Protein AF-F8DEM2-F1 (afdb_monomer)

Foldseek 3Di:
DVVVVVVVVVVVVVVVVVVVVCCCVPPVVVVVVVVVVVVVVVVVVVVVVVVVVVVVVVVVCVVVVCDLVNLLDLLVLLVQLLLVQLVVCVVVVNNKGKAFLVRSLVSSVVVPNCVLVPVVVNSVSSVSSLVVNQVDWQKHKDWDFDDDDPRDTDITIMMMGRLVRHDPVSNDPPPPPPPPPPPQDQDQPPVRDTDRDDD

Radius of gyration: 34.46 Å; Cα contacts (8 Å, |Δi|>4): 173; chains: 1; bounding box: 67×32×109 Å

Structure (mmCIF, N/CA/C/O backbone):
data_AF-F8DEM2-F1
#
_entry.id   AF-F8DEM2-F1
#
loop_
_atom_site.group_PDB
_atom_site.id
_atom_site.type_symbol
_atom_site.label_atom_id
_atom_site.label_alt_id
_atom_site.label_comp_id
_atom_site.label_asym_id
_atom_site.label_entity_id
_atom_site.label_seq_id
_atom_site.pdbx_PDB_ins_code
_atom_site.Cartn_x
_atom_site.Cartn_y
_atom_site.Cartn_z
_atom_site.occupancy
_atom_site.B_iso_or_equiv
_atom_site.auth_seq_id
_atom_site.auth_comp_id
_atom_site.auth_asym_id
_atom_site.auth_atom_id
_atom_site.pdbx_PDB_model_num
ATOM 1 N N . MET A 1 1 ? 41.907 -5.514 -78.286 1.00 58.78 1 MET A N 1
ATOM 2 C CA . MET A 1 1 ? 41.206 -6.624 -77.606 1.00 58.78 1 MET A CA 1
ATOM 3 C C . MET A 1 1 ? 41.518 -6.693 -76.111 1.00 58.78 1 MET A C 1
ATOM 5 O O . MET A 1 1 ? 40.625 -7.097 -75.393 1.00 58.78 1 MET A O 1
ATOM 9 N N . SER A 1 2 ? 42.704 -6.284 -75.621 1.00 68.25 2 SER A N 1
ATOM 10 C CA . SER A 1 2 ? 42.982 -6.208 -74.167 1.00 68.25 2 SER A CA 1
ATOM 11 C C . SER A 1 2 ? 42.224 -5.058 -73.483 1.00 68.25 2 SER A C 1
ATOM 13 O O . SER A 1 2 ? 41.525 -5.277 -72.504 1.00 68.25 2 SER A O 1
ATOM 15 N N . ASP A 1 3 ? 42.273 -3.861 -74.070 1.00 73.69 3 ASP A N 1
ATOM 16 C CA . ASP A 1 3 ? 41.744 -2.636 -73.448 1.00 73.69 3 ASP A CA 1
ATOM 17 C C . ASP A 1 3 ? 40.210 -2.612 -73.322 1.00 73.69 3 ASP A C 1
ATOM 19 O O . ASP A 1 3 ? 39.664 -2.017 -72.404 1.00 73.69 3 ASP A O 1
ATOM 23 N N . GLU A 1 4 ? 39.497 -3.274 -74.236 1.00 79.19 4 GLU A N 1
ATOM 24 C CA . GLU A 1 4 ? 38.028 -3.343 -74.226 1.00 79.19 4 GLU A CA 1
ATOM 25 C C . GLU A 1 4 ? 37.522 -4.238 -73.083 1.00 79.19 4 GLU A C 1
ATOM 27 O O . GLU A 1 4 ? 36.584 -3.881 -72.380 1.00 79.19 4 GLU A O 1
ATOM 32 N N . ASN A 1 5 ? 38.235 -5.335 -72.811 1.00 85.38 5 ASN A N 1
ATOM 33 C CA . ASN A 1 5 ? 37.938 -6.232 -71.696 1.00 85.38 5 ASN A CA 1
ATOM 34 C C . ASN A 1 5 ? 38.249 -5.570 -70.336 1.00 85.38 5 ASN A C 1
ATOM 36 O O . ASN A 1 5 ? 37.511 -5.751 -69.373 1.00 85.38 5 ASN A O 1
ATOM 40 N N . GLU A 1 6 ? 39.300 -4.743 -70.265 1.00 88.00 6 GLU A N 1
ATOM 41 C CA . GLU A 1 6 ? 39.616 -3.939 -69.071 1.00 88.00 6 GLU A CA 1
ATOM 42 C C . GLU A 1 6 ? 38.566 -2.845 -68.801 1.00 88.00 6 GLU A C 1
ATOM 44 O O . GLU A 1 6 ? 38.229 -2.574 -67.645 1.00 88.00 6 GLU A O 1
ATOM 49 N N . ILE A 1 7 ? 38.018 -2.220 -69.850 1.00 90.06 7 ILE A N 1
ATOM 50 C CA . ILE A 1 7 ? 36.944 -1.221 -69.729 1.00 90.06 7 ILE A CA 1
ATOM 51 C C . ILE A 1 7 ? 35.646 -1.867 -69.222 1.00 90.06 7 ILE A C 1
ATOM 53 O O . ILE A 1 7 ? 34.976 -1.293 -68.353 1.00 90.06 7 ILE A O 1
ATOM 57 N N . ASP A 1 8 ? 35.309 -3.059 -69.710 1.00 91.50 8 ASP A N 1
ATOM 58 C CA . ASP A 1 8 ? 34.132 -3.807 -69.257 1.00 91.50 8 ASP A CA 1
ATOM 59 C C . ASP A 1 8 ? 34.271 -4.238 -67.788 1.00 91.50 8 ASP A C 1
ATOM 61 O O . ASP A 1 8 ? 33.348 -4.042 -66.988 1.00 91.50 8 ASP A O 1
ATOM 65 N N . GLU A 1 9 ? 35.451 -4.719 -67.384 1.00 91.62 9 GLU A N 1
ATOM 66 C CA . GLU A 1 9 ? 35.747 -5.061 -65.987 1.00 91.62 9 GLU A CA 1
ATOM 67 C C . GLU A 1 9 ? 35.665 -3.843 -65.054 1.00 91.62 9 GLU A C 1
ATOM 69 O O . GLU A 1 9 ? 35.066 -3.923 -63.976 1.00 91.62 9 GLU A O 1
ATOM 74 N N . LEU A 1 10 ? 36.205 -2.691 -65.466 1.00 91.88 10 LEU A N 1
ATOM 75 C CA . LEU A 1 10 ? 36.104 -1.437 -64.709 1.00 91.88 10 LEU A CA 1
ATOM 76 C C . LEU A 1 10 ? 34.658 -0.954 -64.573 1.00 91.88 10 LEU A C 1
ATOM 78 O O . LEU A 1 10 ? 34.282 -0.404 -63.530 1.00 91.88 10 LEU A O 1
ATOM 82 N N . THR A 1 11 ? 33.844 -1.150 -65.608 1.00 92.88 11 THR A N 1
ATOM 83 C CA . THR A 1 11 ? 32.429 -0.767 -65.599 1.00 92.88 11 THR A CA 1
ATOM 84 C C . THR A 1 11 ? 31.631 -1.648 -64.639 1.00 92.88 11 THR A C 1
ATOM 86 O O . THR A 1 11 ? 30.861 -1.125 -63.826 1.00 92.88 11 THR A O 1
ATOM 89 N N . GLU A 1 12 ? 31.870 -2.961 -64.641 1.00 93.25 12 GLU A N 1
ATOM 90 C CA . GLU A 1 12 ? 31.229 -3.879 -63.694 1.00 93.25 12 GLU A CA 1
ATOM 91 C C . GLU A 1 12 ? 31.704 -3.640 -62.252 1.00 93.25 12 GLU A C 1
ATOM 93 O O . GLU A 1 12 ? 30.889 -3.638 -61.322 1.00 93.25 12 GLU A O 1
ATOM 98 N N . LEU A 1 13 ? 32.993 -3.340 -62.037 1.00 93.62 13 LEU A N 1
ATOM 99 C CA . LEU A 1 13 ? 33.490 -2.954 -60.712 1.00 93.62 13 LEU A CA 1
ATOM 100 C C . LEU A 1 13 ? 32.787 -1.698 -60.194 1.00 93.62 13 LEU A C 1
ATOM 102 O O . LEU A 1 13 ? 32.348 -1.678 -59.044 1.00 93.62 13 LEU A O 1
ATOM 106 N N . ARG A 1 14 ? 32.634 -0.667 -61.034 1.00 93.94 14 ARG A N 1
ATOM 107 C CA . ARG A 1 14 ? 31.901 0.557 -60.668 1.00 93.94 14 ARG A CA 1
ATOM 108 C C . ARG A 1 14 ? 30.453 0.259 -60.306 1.00 93.94 14 ARG A C 1
ATOM 110 O O . ARG A 1 14 ? 29.957 0.793 -59.317 1.00 93.94 14 ARG A O 1
ATOM 117 N N . ARG A 1 15 ? 29.786 -0.621 -61.058 1.00 93.56 15 ARG A N 1
ATOM 118 C CA . ARG A 1 15 ? 28.403 -1.027 -60.775 1.00 93.56 15 ARG A CA 1
ATOM 119 C C . ARG A 1 15 ? 28.283 -1.710 -59.412 1.00 93.56 15 ARG A C 1
ATOM 121 O O . ARG A 1 15 ? 27.382 -1.388 -58.640 1.00 93.56 15 ARG A O 1
ATOM 128 N N . ARG A 1 16 ? 29.213 -2.614 -59.096 1.00 93.94 16 ARG A N 1
ATOM 129 C CA . ARG A 1 16 ? 29.259 -3.313 -57.803 1.00 93.94 16 ARG A CA 1
ATOM 130 C C . ARG A 1 16 ? 29.580 -2.370 -56.649 1.00 93.94 16 ARG A C 1
ATOM 132 O O . ARG A 1 16 ? 28.929 -2.462 -55.615 1.00 93.94 16 ARG A O 1
ATOM 139 N N . VAL A 1 17 ? 30.537 -1.459 -56.828 1.00 94.19 17 VAL A N 1
ATOM 140 C CA . VAL A 1 17 ? 30.883 -0.448 -55.818 1.00 94.19 17 VAL A CA 1
ATOM 141 C C . VAL A 1 17 ? 29.685 0.450 -55.527 1.00 94.19 17 VAL A C 1
ATOM 143 O O . VAL A 1 17 ? 29.339 0.606 -54.363 1.00 94.19 17 VAL A O 1
ATOM 146 N N . ASN A 1 18 ? 28.998 0.952 -56.556 1.00 92.81 18 ASN A N 1
ATOM 147 C CA . ASN A 1 18 ? 27.801 1.772 -56.365 1.00 92.81 18 ASN A CA 1
ATOM 148 C C . ASN A 1 18 ? 26.685 0.991 -55.659 1.00 92.81 18 ASN A C 1
ATOM 150 O O . ASN A 1 18 ? 26.088 1.499 -54.723 1.00 92.81 18 ASN A O 1
ATOM 154 N N . SER A 1 19 ? 26.456 -0.273 -56.029 1.00 92.12 19 SER A N 1
ATOM 155 C CA . SER A 1 19 ? 25.454 -1.111 -55.356 1.00 92.12 19 SER A CA 1
ATOM 156 C C . SER A 1 19 ? 25.775 -1.365 -53.879 1.00 92.12 19 SER A C 1
ATOM 158 O O . SER A 1 19 ? 24.855 -1.475 -53.070 1.00 92.12 19 SER A O 1
ATOM 160 N N . ILE A 1 20 ? 27.055 -1.501 -53.526 1.00 93.12 20 ILE A N 1
ATOM 161 C CA . ILE A 1 20 ? 27.491 -1.665 -52.133 1.00 93.12 20 ILE A CA 1
ATOM 162 C C . ILE A 1 20 ? 27.335 -0.347 -51.375 1.00 93.12 20 ILE A C 1
ATOM 164 O O . ILE A 1 20 ? 26.860 -0.363 -50.243 1.00 93.12 20 ILE A O 1
ATOM 168 N N . ASP A 1 21 ? 27.709 0.773 -51.993 1.00 92.75 21 ASP A N 1
ATOM 169 C CA . ASP A 1 21 ? 27.586 2.107 -51.401 1.00 92.75 21 ASP A CA 1
ATOM 170 C C . ASP A 1 21 ? 26.113 2.464 -51.150 1.00 92.75 21 ASP A C 1
ATOM 172 O O . ASP A 1 21 ? 25.767 2.912 -50.059 1.00 92.75 21 ASP A O 1
ATOM 176 N N . ASP A 1 22 ? 25.223 2.147 -52.093 1.00 91.62 22 ASP A N 1
ATOM 177 C CA . ASP A 1 22 ? 23.779 2.336 -51.945 1.00 91.62 22 ASP A CA 1
ATOM 178 C C . ASP A 1 22 ? 23.190 1.451 -50.839 1.00 91.62 22 ASP A C 1
ATOM 180 O O . ASP A 1 22 ? 22.357 1.915 -50.060 1.00 91.62 22 ASP A O 1
ATOM 184 N N . TYR A 1 23 ? 23.620 0.189 -50.729 1.00 90.75 23 TYR A N 1
ATOM 185 C CA . TYR A 1 23 ? 23.185 -0.689 -49.639 1.00 90.75 23 TYR A CA 1
ATOM 186 C C . TYR A 1 23 ? 23.698 -0.191 -48.282 1.00 90.75 23 TYR A C 1
ATOM 188 O O . TYR A 1 23 ? 22.939 -0.117 -47.315 1.00 90.75 23 TYR A O 1
ATOM 196 N N . ALA A 1 24 ? 24.971 0.195 -48.196 1.00 90.69 24 ALA A N 1
ATOM 197 C CA . ALA A 1 24 ? 25.554 0.697 -46.961 1.00 90.69 24 ALA A CA 1
ATOM 198 C C . ALA A 1 24 ? 24.872 1.996 -46.507 1.00 90.69 24 ALA A C 1
ATOM 200 O O . ALA A 1 24 ? 24.456 2.094 -45.354 1.00 90.69 24 ALA A O 1
ATOM 201 N N . LYS A 1 25 ? 24.693 2.959 -47.416 1.00 88.44 25 LYS A N 1
ATOM 202 C CA . LYS A 1 25 ? 24.091 4.259 -47.102 1.00 88.44 25 LYS A CA 1
ATOM 203 C C . LYS A 1 25 ? 22.603 4.176 -46.820 1.00 88.44 25 LYS A C 1
ATOM 205 O O . LYS A 1 25 ? 22.148 4.809 -45.886 1.00 88.44 25 LYS A O 1
ATOM 210 N N . ASN A 1 26 ? 21.837 3.416 -47.596 1.00 87.94 26 ASN A N 1
ATOM 211 C CA . ASN A 1 26 ? 20.381 3.449 -47.445 1.00 87.94 26 ASN A CA 1
ATOM 212 C C . ASN A 1 26 ? 19.860 2.400 -46.469 1.00 87.94 26 ASN A C 1
ATOM 214 O O . ASN A 1 26 ? 18.818 2.601 -45.859 1.00 87.94 26 ASN A O 1
ATOM 218 N N . TYR A 1 27 ? 20.530 1.259 -46.324 1.00 91.12 27 TYR A N 1
ATOM 219 C CA . TYR A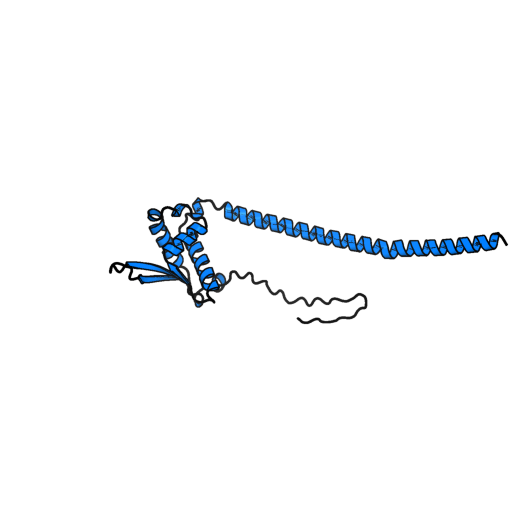 1 27 ? 20.023 0.202 -45.455 1.00 91.12 27 TYR A CA 1
ATOM 220 C C . TYR A 1 27 ? 20.712 0.206 -44.095 1.00 91.12 27 TYR A C 1
ATOM 222 O O . TYR A 1 27 ? 20.036 0.197 -43.070 1.00 91.12 27 TYR A O 1
ATOM 230 N N . LEU A 1 28 ? 22.048 0.246 -44.063 1.00 91.25 28 LEU A N 1
ATOM 231 C CA . LEU A 1 28 ? 22.770 0.159 -42.792 1.00 91.25 28 LEU A CA 1
ATOM 232 C C . LEU A 1 28 ? 22.677 1.455 -41.986 1.00 91.25 28 LEU A C 1
ATOM 234 O O . LEU A 1 28 ? 22.450 1.366 -40.785 1.00 91.25 28 LEU A O 1
ATOM 238 N N . VAL A 1 29 ? 22.791 2.631 -42.617 1.00 92.94 29 VAL A N 1
ATOM 239 C CA . VAL A 1 29 ? 22.650 3.916 -41.898 1.00 92.94 29 VAL A CA 1
ATOM 240 C C . VAL A 1 29 ? 21.251 4.048 -41.306 1.00 92.94 29 VAL A C 1
ATOM 242 O O . VAL A 1 29 ? 21.139 4.234 -40.103 1.00 92.94 29 VAL A O 1
ATOM 245 N N . ASN A 1 30 ? 20.197 3.812 -42.092 1.00 90.12 30 ASN A N 1
ATOM 246 C CA . ASN A 1 30 ? 18.820 3.865 -41.589 1.00 90.12 30 ASN A CA 1
ATOM 247 C C . ASN A 1 30 ? 18.574 2.872 -40.437 1.00 90.12 30 ASN A C 1
ATOM 249 O O . ASN A 1 30 ? 17.819 3.163 -39.514 1.00 90.12 30 ASN A O 1
ATOM 253 N N . GLN A 1 31 ? 19.206 1.691 -40.459 1.00 92.38 31 GLN A N 1
ATOM 254 C CA . GLN A 1 31 ? 19.117 0.754 -39.334 1.00 92.38 31 GLN A CA 1
ATOM 255 C C . GLN A 1 31 ? 19.891 1.199 -38.098 1.00 92.38 31 GLN A C 1
ATOM 257 O O . GLN A 1 31 ? 19.485 0.847 -36.992 1.00 92.38 31 GLN A O 1
ATOM 262 N N . ILE A 1 32 ? 21.013 1.893 -38.275 1.00 93.44 32 ILE A N 1
ATOM 263 C CA . ILE A 1 32 ? 21.781 2.458 -37.166 1.00 93.44 32 ILE A CA 1
ATOM 264 C C . ILE A 1 32 ? 20.973 3.592 -36.540 1.00 93.44 32 ILE A C 1
ATOM 266 O O . ILE A 1 32 ? 20.703 3.519 -35.351 1.00 93.44 32 ILE A O 1
ATOM 270 N N . GLU A 1 33 ? 20.468 4.528 -37.343 1.00 93.44 33 GLU A N 1
ATOM 271 C CA . GLU A 1 33 ? 19.630 5.638 -36.871 1.00 93.44 33 GLU A CA 1
ATOM 272 C C . GLU A 1 33 ? 18.390 5.129 -36.121 1.00 93.44 33 GLU A C 1
ATOM 274 O O . GLU A 1 33 ? 18.145 5.523 -34.987 1.00 93.44 33 GLU A O 1
ATOM 279 N N . ALA A 1 34 ? 17.670 4.145 -36.673 1.00 91.94 34 ALA A N 1
ATOM 280 C CA . ALA A 1 34 ? 16.510 3.562 -35.996 1.00 91.94 34 ALA A CA 1
ATOM 281 C C . ALA A 1 34 ? 16.862 2.828 -34.685 1.00 91.94 34 ALA A C 1
ATOM 283 O O . ALA A 1 34 ? 16.014 2.682 -33.800 1.00 91.94 34 ALA A O 1
ATOM 284 N N . ARG A 1 35 ? 18.088 2.302 -34.563 1.00 93.25 35 ARG A N 1
ATOM 285 C CA . ARG A 1 35 ? 18.570 1.682 -33.321 1.00 93.25 35 ARG A CA 1
ATOM 286 C C . ARG A 1 35 ? 19.013 2.727 -32.308 1.00 93.25 35 ARG A C 1
ATOM 288 O O . ARG A 1 35 ? 18.732 2.517 -31.133 1.00 93.25 35 ARG A O 1
ATOM 295 N N . ASP A 1 36 ? 19.639 3.808 -32.749 1.00 95.25 36 ASP A N 1
ATOM 296 C CA . ASP A 1 36 ? 20.038 4.929 -31.898 1.00 95.25 36 ASP A CA 1
ATOM 297 C C . ASP A 1 36 ? 18.792 5.601 -31.302 1.00 95.25 36 ASP A C 1
ATOM 299 O O . ASP A 1 36 ? 18.671 5.674 -30.082 1.00 95.25 36 ASP A O 1
ATOM 303 N N . ASP A 1 37 ? 17.773 5.887 -32.122 1.00 93.62 37 ASP A N 1
ATOM 304 C CA . ASP A 1 37 ? 16.468 6.381 -31.648 1.00 93.62 37 ASP A CA 1
ATOM 305 C C . ASP A 1 37 ? 15.834 5.437 -30.609 1.00 93.62 37 ASP A C 1
ATOM 307 O O . ASP A 1 37 ? 15.173 5.853 -29.650 1.00 93.62 37 ASP A O 1
ATOM 311 N N . ARG A 1 38 ? 16.015 4.122 -30.793 1.00 93.38 38 ARG A N 1
ATOM 312 C CA . ARG A 1 38 ? 15.487 3.120 -29.866 1.00 93.38 38 ARG A CA 1
ATOM 313 C C . ARG A 1 38 ? 16.262 3.075 -28.553 1.00 93.38 38 ARG A C 1
ATOM 315 O O . ARG A 1 38 ? 15.646 2.798 -27.521 1.00 93.38 38 ARG A O 1
ATOM 322 N N . ILE A 1 39 ? 17.575 3.284 -28.593 1.00 94.81 39 ILE A N 1
ATOM 323 C CA . ILE A 1 39 ? 18.420 3.388 -27.401 1.00 94.81 39 ILE A CA 1
ATOM 324 C C . ILE A 1 39 ? 17.997 4.622 -26.607 1.00 94.81 39 ILE A C 1
ATOM 326 O O . ILE A 1 39 ? 17.671 4.471 -25.431 1.00 94.81 39 ILE A O 1
ATOM 330 N N . ASP A 1 40 ? 17.847 5.771 -27.264 1.00 94.25 40 ASP A N 1
ATOM 331 C CA . ASP A 1 40 ? 17.415 7.015 -26.623 1.00 94.25 40 ASP A CA 1
ATOM 332 C C . ASP A 1 40 ? 16.038 6.867 -25.940 1.00 94.25 40 ASP A C 1
ATOM 334 O O . ASP A 1 40 ? 15.845 7.297 -24.800 1.00 94.25 40 ASP A O 1
ATOM 338 N N . ASP A 1 41 ? 15.056 6.214 -26.580 1.00 93.75 41 ASP A N 1
ATOM 339 C CA . ASP A 1 41 ? 13.750 5.932 -25.949 1.00 93.75 41 ASP A CA 1
ATOM 340 C C . ASP A 1 41 ? 13.882 5.035 -24.705 1.00 93.75 41 ASP A C 1
ATOM 342 O O . ASP A 1 41 ? 13.206 5.251 -23.691 1.00 93.75 41 ASP A O 1
ATOM 346 N N . LEU A 1 42 ? 14.749 4.020 -24.770 1.00 92.81 42 LEU A N 1
ATOM 347 C CA . LEU A 1 42 ? 14.982 3.104 -23.655 1.00 92.81 42 LEU A CA 1
ATOM 348 C C . LEU A 1 42 ? 15.697 3.794 -22.493 1.00 92.81 42 LEU A C 1
ATOM 350 O O . LEU A 1 42 ? 15.264 3.603 -21.358 1.00 92.81 42 LEU A O 1
ATOM 354 N N . GLU A 1 43 ? 16.713 4.613 -22.755 1.00 94.88 43 GLU A N 1
ATOM 355 C CA . GLU A 1 43 ? 17.418 5.402 -21.737 1.00 94.88 43 GLU A CA 1
ATOM 356 C C . GLU A 1 43 ? 16.451 6.352 -21.024 1.00 94.88 43 GLU A C 1
ATOM 358 O O . GLU A 1 43 ? 16.287 6.273 -19.807 1.00 94.88 43 GLU A O 1
ATOM 363 N N . ASN A 1 44 ? 15.650 7.111 -21.779 1.00 92.19 44 ASN A N 1
ATOM 364 C CA . ASN A 1 44 ? 14.610 7.977 -21.211 1.00 92.19 44 ASN A CA 1
ATOM 365 C C . ASN A 1 44 ? 13.572 7.213 -20.371 1.00 92.19 44 ASN A C 1
ATOM 367 O O . ASN A 1 44 ? 12.911 7.767 -19.484 1.00 92.19 44 ASN A O 1
ATOM 371 N N . ARG A 1 45 ? 13.316 5.944 -20.693 1.00 91.81 45 ARG A N 1
ATOM 372 C CA . ARG A 1 45 ? 12.394 5.098 -19.930 1.00 91.81 45 ARG A CA 1
ATOM 373 C C . ARG A 1 45 ? 13.053 4.536 -18.671 1.00 91.81 45 ARG A C 1
ATOM 375 O O . ARG A 1 45 ? 12.360 4.436 -17.659 1.00 91.81 45 ARG A O 1
ATOM 382 N N . VAL A 1 46 ? 14.341 4.205 -18.719 1.00 94.00 46 VAL A N 1
ATOM 383 C CA . VAL A 1 46 ? 15.132 3.818 -17.544 1.00 94.00 46 VAL A CA 1
ATOM 384 C C . VAL A 1 46 ? 15.205 4.985 -16.566 1.00 94.00 46 VAL A C 1
ATOM 386 O O . VAL A 1 46 ? 14.779 4.807 -15.430 1.00 94.00 46 VAL A O 1
ATOM 389 N N . ASP A 1 47 ? 15.561 6.188 -17.017 1.00 92.19 47 ASP A N 1
ATOM 390 C CA . ASP A 1 47 ? 15.634 7.382 -16.162 1.00 92.19 47 ASP A CA 1
ATOM 391 C C . ASP A 1 47 ? 14.300 7.676 -15.460 1.00 92.19 47 ASP A C 1
ATOM 393 O O . ASP A 1 47 ? 14.240 7.996 -14.271 1.00 92.19 47 ASP A O 1
ATOM 397 N N . ARG A 1 48 ? 13.180 7.536 -16.179 1.00 88.94 48 ARG A N 1
ATOM 398 C CA . ARG A 1 48 ? 11.840 7.686 -15.586 1.00 88.94 48 ARG A CA 1
ATOM 399 C C . ARG A 1 48 ? 11.556 6.630 -14.521 1.00 88.94 48 ARG A C 1
ATOM 401 O O . ARG A 1 48 ? 10.956 6.954 -13.498 1.00 88.94 48 ARG A O 1
ATOM 408 N N . LEU A 1 49 ? 11.960 5.383 -14.756 1.00 88.81 49 LEU A N 1
ATOM 409 C CA . LEU A 1 49 ? 11.780 4.302 -13.789 1.00 88.81 49 LEU A CA 1
ATOM 410 C C . LEU A 1 49 ? 12.686 4.475 -12.571 1.00 88.81 49 LEU A C 1
ATOM 412 O O . LEU A 1 49 ? 12.222 4.247 -11.461 1.00 88.81 49 LEU A O 1
ATOM 416 N N . GLU A 1 50 ? 13.931 4.907 -12.751 1.00 91.62 50 GLU A N 1
ATOM 417 C CA . GLU A 1 50 ? 14.850 5.190 -11.646 1.00 91.62 50 GLU A CA 1
ATOM 418 C C . GLU A 1 50 ? 14.307 6.299 -10.746 1.00 91.62 50 GLU A C 1
ATOM 420 O O . GLU A 1 50 ? 14.257 6.127 -9.529 1.00 91.62 50 GLU A O 1
ATOM 425 N N . ASN A 1 51 ? 13.799 7.385 -11.334 1.00 86.19 51 ASN A N 1
ATOM 426 C CA . ASN A 1 51 ? 13.148 8.453 -10.574 1.00 86.19 51 ASN A CA 1
ATOM 427 C C . ASN A 1 51 ? 11.915 7.952 -9.809 1.00 86.19 51 ASN A C 1
ATOM 429 O O . ASN A 1 51 ? 11.746 8.280 -8.637 1.00 86.19 51 ASN A O 1
ATOM 433 N N . LEU A 1 52 ? 11.082 7.113 -10.433 1.00 87.06 52 LEU A N 1
ATOM 434 C CA . LEU A 1 52 ? 9.914 6.532 -9.769 1.00 87.06 52 LEU A CA 1
ATOM 435 C C . LEU A 1 52 ? 10.314 5.571 -8.641 1.00 87.06 52 LEU A C 1
ATOM 437 O O . LEU A 1 52 ? 9.669 5.545 -7.597 1.00 87.06 52 LEU A O 1
ATOM 441 N N . VAL A 1 53 ? 11.384 4.794 -8.820 1.00 89.62 53 VAL A N 1
ATOM 442 C CA . VAL A 1 53 ? 11.929 3.928 -7.767 1.00 89.62 53 VAL A CA 1
ATOM 443 C C . VAL A 1 53 ? 12.455 4.762 -6.604 1.00 89.62 53 VAL A C 1
ATOM 445 O O . VAL A 1 53 ? 12.178 4.410 -5.462 1.00 89.62 53 VAL A O 1
ATOM 448 N N . LEU A 1 54 ? 13.157 5.867 -6.867 1.00 85.19 54 LEU A N 1
ATOM 449 C CA . LEU A 1 54 ? 13.623 6.781 -5.822 1.00 85.19 54 LEU A CA 1
ATOM 450 C C . LEU A 1 54 ? 12.456 7.421 -5.065 1.00 85.19 54 LEU A C 1
ATOM 452 O O . LEU A 1 54 ? 12.479 7.436 -3.841 1.00 85.19 54 LEU A O 1
ATOM 456 N N . GLU A 1 55 ? 11.416 7.870 -5.765 1.00 82.06 55 GLU A N 1
ATOM 457 C CA . GLU A 1 55 ? 10.210 8.430 -5.144 1.00 82.06 55 GLU A CA 1
ATOM 458 C C . GLU A 1 55 ? 9.470 7.382 -4.297 1.00 82.06 55 GLU A C 1
ATOM 460 O O . GLU A 1 55 ? 9.054 7.650 -3.171 1.00 82.06 55 GLU A O 1
ATOM 465 N N . VAL A 1 56 ? 9.319 6.155 -4.801 1.00 81.69 56 VAL A N 1
ATOM 466 C CA . VAL A 1 56 ? 8.717 5.053 -4.037 1.00 81.69 56 VAL A CA 1
ATOM 467 C C . VAL A 1 56 ? 9.581 4.694 -2.833 1.00 81.69 56 VAL A C 1
ATOM 469 O O . VAL A 1 56 ? 9.034 4.450 -1.762 1.00 81.69 56 VAL A O 1
ATOM 472 N N . GLN A 1 57 ? 10.904 4.686 -2.979 1.00 74.62 57 GLN A N 1
ATOM 473 C CA . GLN A 1 57 ? 11.826 4.415 -1.883 1.00 74.62 57 GLN A CA 1
ATOM 474 C C . GLN A 1 57 ? 11.762 5.519 -0.825 1.00 74.62 57 GLN A C 1
ATOM 476 O O . GLN A 1 57 ? 11.666 5.198 0.350 1.00 74.62 57 GLN A O 1
ATOM 481 N N . GLU A 1 58 ? 11.715 6.793 -1.216 1.00 70.81 58 GLU A N 1
ATOM 482 C CA . GLU A 1 58 ? 11.526 7.923 -0.300 1.00 70.81 58 GLU A CA 1
ATOM 483 C C . GLU A 1 58 ? 10.166 7.853 0.404 1.00 70.81 58 GLU A C 1
ATOM 485 O O . GLU A 1 58 ? 10.083 8.063 1.610 1.00 70.81 58 GLU A O 1
ATOM 490 N N . ASN A 1 59 ? 9.103 7.475 -0.307 1.00 72.56 59 ASN A N 1
ATOM 491 C CA . ASN A 1 59 ? 7.789 7.255 0.294 1.00 72.56 59 ASN A CA 1
ATOM 492 C C . ASN A 1 59 ? 7.796 6.074 1.273 1.00 72.56 59 ASN A C 1
ATOM 494 O O . ASN A 1 59 ? 7.198 6.159 2.345 1.00 72.56 59 ASN A O 1
ATOM 498 N N . ILE A 1 60 ? 8.475 4.975 0.935 1.00 71.81 60 ILE A N 1
ATOM 499 C CA . ILE A 1 60 ? 8.632 3.817 1.820 1.00 71.81 60 ILE A CA 1
ATOM 500 C C . ILE A 1 60 ? 9.477 4.188 3.032 1.00 71.81 60 ILE A C 1
ATOM 502 O O . ILE A 1 60 ? 9.084 3.843 4.137 1.00 71.81 60 ILE A O 1
ATOM 506 N N . ASP A 1 61 ? 10.586 4.899 2.859 1.00 61.56 61 ASP A N 1
ATOM 507 C CA . ASP A 1 61 ? 11.453 5.348 3.948 1.00 61.56 61 ASP A CA 1
ATOM 508 C C . ASP A 1 61 ? 10.759 6.414 4.801 1.00 61.56 61 ASP A C 1
ATOM 510 O O . ASP A 1 61 ? 10.943 6.444 6.013 1.00 61.56 61 ASP A O 1
ATOM 514 N N . GLY A 1 62 ? 9.878 7.223 4.214 1.00 57.91 62 GLY A N 1
ATOM 515 C CA . GLY A 1 62 ? 8.944 8.083 4.932 1.00 57.91 62 GLY A CA 1
ATOM 516 C C . GLY A 1 62 ? 7.962 7.264 5.768 1.00 57.91 62 GLY A C 1
ATOM 517 O O . GLY A 1 62 ? 7.794 7.535 6.950 1.00 57.91 62 GLY 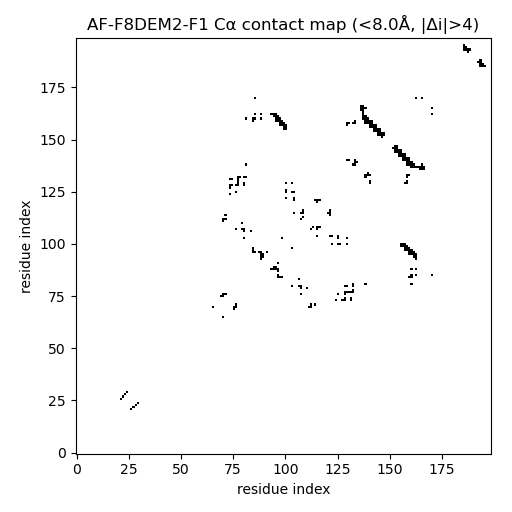A O 1
ATOM 518 N N . ILE A 1 63 ? 7.369 6.206 5.209 1.00 60.53 63 ILE A N 1
ATOM 519 C CA . ILE A 1 63 ? 6.443 5.310 5.923 1.00 60.53 63 ILE A CA 1
ATOM 520 C C . ILE A 1 63 ? 7.158 4.468 6.995 1.00 60.53 63 ILE A C 1
ATOM 522 O O . ILE A 1 63 ? 6.605 4.241 8.069 1.00 60.53 63 ILE A O 1
ATOM 526 N N . ALA A 1 64 ? 8.378 4.008 6.729 1.00 52.38 64 ALA A N 1
ATOM 527 C CA . ALA A 1 64 ? 9.194 3.193 7.626 1.00 52.38 64 ALA A CA 1
ATOM 528 C C . ALA A 1 64 ? 9.921 4.043 8.683 1.00 52.38 64 ALA A C 1
ATOM 530 O O . ALA A 1 64 ? 10.216 3.557 9.776 1.00 52.38 64 ALA A O 1
ATOM 531 N N . GLY A 1 65 ? 10.184 5.313 8.368 1.00 45.53 65 GLY A N 1
ATOM 532 C CA . GLY A 1 65 ? 10.725 6.344 9.250 1.00 45.53 65 GLY A CA 1
ATOM 533 C C . GLY A 1 65 ? 9.679 6.994 10.160 1.00 45.53 65 GLY A C 1
ATOM 534 O O . GLY A 1 65 ? 10.065 7.626 11.146 1.00 45.53 65 GLY A O 1
ATOM 535 N N . LEU A 1 66 ? 8.376 6.789 9.906 1.00 48.62 66 LEU A N 1
ATOM 536 C CA . LEU A 1 66 ? 7.309 7.017 10.888 1.00 48.62 66 LEU A CA 1
ATOM 537 C C . LEU A 1 66 ? 7.471 5.970 11.998 1.00 48.62 66 LEU A C 1
ATOM 539 O O . LEU A 1 66 ? 7.021 4.827 11.930 1.00 48.62 66 LEU A O 1
ATOM 543 N N . ALA A 1 67 ? 8.262 6.389 12.979 1.00 48.00 67 ALA A N 1
ATOM 544 C CA . ALA A 1 67 ? 8.875 5.622 14.040 1.00 48.00 67 ALA A CA 1
ATOM 545 C C . ALA A 1 67 ? 7.919 4.664 14.766 1.00 48.00 67 ALA A C 1
ATOM 547 O O . ALA A 1 67 ? 6.720 4.904 14.888 1.00 48.00 67 ALA A O 1
ATOM 548 N N . LYS A 1 68 ? 8.502 3.625 15.380 1.00 50.41 68 LYS A N 1
ATOM 549 C CA . LYS A 1 68 ? 7.872 2.724 16.368 1.00 50.41 68 LYS A CA 1
ATOM 550 C C . LYS A 1 68 ? 6.905 3.410 17.356 1.00 50.41 68 LYS A C 1
ATOM 552 O O . LYS A 1 68 ? 5.996 2.748 17.849 1.00 50.41 68 LYS A O 1
ATOM 557 N N . ASP A 1 69 ? 7.077 4.703 17.622 1.00 53.31 69 ASP A N 1
ATOM 558 C CA . ASP A 1 69 ? 6.238 5.502 18.516 1.00 53.31 69 ASP A CA 1
ATOM 559 C C . ASP A 1 69 ? 4.901 5.962 17.892 1.00 53.31 69 ASP A C 1
ATOM 561 O O . ASP A 1 69 ? 3.910 6.085 18.614 1.00 53.31 69 ASP A O 1
ATOM 565 N N . GLU A 1 70 ? 4.807 6.150 16.569 1.00 52.03 70 GLU A N 1
ATOM 566 C CA . GLU A 1 70 ? 3.551 6.537 15.900 1.00 52.03 70 GLU A CA 1
ATOM 567 C C . GLU A 1 70 ? 2.616 5.353 15.638 1.00 52.03 70 GLU A C 1
ATOM 569 O O . GLU A 1 70 ? 1.393 5.500 15.746 1.00 52.03 70 GLU A O 1
ATOM 574 N N . ASN A 1 71 ? 3.168 4.156 15.404 1.00 55.75 71 ASN A N 1
ATOM 575 C CA . ASN A 1 71 ? 2.381 2.917 15.381 1.00 55.75 71 ASN A CA 1
ATOM 576 C C . ASN A 1 71 ? 1.675 2.691 16.730 1.00 55.75 71 ASN A C 1
ATOM 578 O O . ASN A 1 71 ? 0.557 2.190 16.779 1.00 55.75 71 ASN A O 1
ATOM 582 N N . ALA A 1 72 ? 2.242 3.188 17.833 1.00 63.97 72 ALA A N 1
ATOM 583 C CA . ALA A 1 72 ? 1.612 3.114 19.145 1.00 63.97 72 ALA A CA 1
ATOM 584 C C . ALA A 1 72 ? 0.490 4.157 19.383 1.00 63.97 72 ALA A C 1
ATOM 586 O O . ALA A 1 72 ? -0.122 4.161 20.465 1.00 63.97 72 ALA A O 1
ATOM 587 N N . THR A 1 73 ? 0.173 5.031 18.418 1.00 79.12 73 THR A N 1
ATOM 588 C CA . THR A 1 73 ? -0.910 6.016 18.579 1.00 79.12 73 THR A CA 1
ATOM 589 C C . THR A 1 73 ? -2.292 5.361 18.430 1.00 79.12 73 THR A C 1
ATOM 591 O O . THR A 1 73 ? -2.505 4.504 17.565 1.00 79.12 73 THR A O 1
ATOM 594 N N . PRO A 1 74 ? -3.279 5.721 19.272 1.00 80.38 74 PRO A N 1
ATOM 595 C CA . PRO A 1 74 ? -4.653 5.239 19.119 1.00 80.38 74 PRO A CA 1
ATOM 596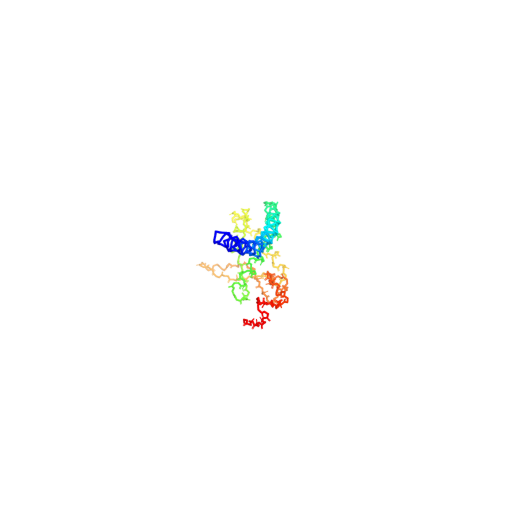 C C . PRO A 1 74 ? -5.264 5.541 17.739 1.00 80.38 74 PRO A C 1
ATOM 598 O O . PRO A 1 74 ? -6.052 4.746 17.231 1.00 80.38 74 PRO A O 1
ATOM 601 N N . GLU A 1 75 ? -4.891 6.666 17.129 1.00 83.19 75 GLU A N 1
ATOM 602 C CA . GLU A 1 75 ? -5.347 7.133 15.818 1.00 83.19 75 GLU A CA 1
ATOM 603 C C . GLU A 1 75 ? -4.863 6.216 14.693 1.00 83.19 75 GLU A C 1
ATOM 605 O O . GLU A 1 75 ? -5.665 5.792 13.854 1.00 83.19 75 GLU A O 1
ATOM 610 N N . LYS A 1 76 ? -3.571 5.862 14.700 1.00 84.94 76 LYS A N 1
ATOM 611 C CA . LYS A 1 76 ? -2.986 4.949 13.716 1.00 84.94 76 LYS A CA 1
ATOM 612 C C . LYS A 1 76 ? -3.616 3.564 13.815 1.00 84.94 76 LYS A C 1
ATOM 614 O O . LYS A 1 76 ? -4.111 3.053 12.812 1.00 84.94 76 LYS A O 1
ATOM 619 N N . ARG A 1 77 ? -3.732 3.020 15.033 1.00 87.88 77 ARG A N 1
ATOM 620 C CA . ARG A 1 77 ? -4.427 1.742 15.280 1.00 87.88 77 ARG A CA 1
ATOM 621 C C . ARG A 1 77 ? -5.872 1.758 14.775 1.00 87.88 77 ARG A C 1
ATOM 623 O O . ARG A 1 77 ? -6.321 0.791 14.167 1.00 87.88 77 ARG A O 1
ATOM 630 N N . ALA A 1 78 ? -6.605 2.848 15.003 1.00 88.44 78 ALA A N 1
ATOM 631 C CA . ALA A 1 78 ? -7.975 2.991 14.513 1.00 88.44 78 ALA A CA 1
ATOM 632 C C . ALA A 1 78 ? -8.040 3.019 12.976 1.00 88.44 78 ALA A C 1
ATOM 634 O O . ALA A 1 78 ? -8.891 2.357 12.380 1.00 88.44 78 ALA A O 1
ATOM 635 N N . SER A 1 79 ? -7.127 3.749 12.330 1.00 86.88 79 SER A N 1
ATOM 636 C CA . SER A 1 79 ? -7.025 3.812 10.867 1.00 86.88 79 SER A CA 1
ATOM 637 C C . SER A 1 79 ? -6.698 2.453 10.243 1.00 86.88 79 SER A C 1
ATOM 639 O O . SER A 1 79 ? -7.327 2.035 9.265 1.00 86.88 79 SER A O 1
ATOM 641 N N . ASP A 1 80 ? -5.769 1.722 10.854 1.00 88.19 80 ASP A N 1
ATOM 642 C CA . ASP A 1 80 ? -5.358 0.392 10.412 1.00 88.19 80 ASP A CA 1
ATOM 643 C C . ASP A 1 80 ? -6.505 -0.628 10.563 1.00 88.19 80 ASP A C 1
ATOM 645 O O . ASP A 1 80 ? -6.777 -1.392 9.632 1.00 88.19 80 ASP A O 1
ATOM 649 N N . ILE A 1 81 ? -7.265 -0.578 11.671 1.00 88.94 81 ILE A N 1
ATOM 650 C CA . ILE A 1 81 ? -8.487 -1.386 11.855 1.00 88.94 81 ILE A CA 1
ATOM 651 C C . ILE A 1 81 ? -9.526 -1.077 10.767 1.00 88.94 81 ILE A C 1
ATOM 653 O O . ILE A 1 81 ? -10.092 -2.010 10.187 1.00 88.94 81 ILE A O 1
ATOM 657 N N . ARG A 1 82 ? -9.785 0.205 10.465 1.00 87.44 82 ARG A N 1
ATOM 658 C CA . ARG A 1 82 ? -10.736 0.603 9.408 1.00 87.44 82 ARG A CA 1
ATOM 659 C C . ARG A 1 82 ? -10.314 0.067 8.044 1.00 87.44 82 ARG A C 1
ATOM 661 O O . ARG A 1 82 ? -11.116 -0.562 7.355 1.00 87.44 82 ARG A O 1
ATOM 668 N N . THR A 1 83 ? -9.045 0.249 7.690 1.00 86.81 83 THR A N 1
ATOM 669 C CA . THR A 1 83 ? -8.480 -0.224 6.419 1.00 86.81 83 THR A CA 1
ATOM 670 C C . THR A 1 83 ? -8.602 -1.742 6.291 1.00 86.81 83 THR A C 1
ATOM 672 O O . THR A 1 83 ? -9.033 -2.255 5.256 1.00 86.81 83 THR A O 1
ATOM 675 N N . ALA A 1 84 ? -8.281 -2.481 7.355 1.00 88.12 84 ALA A N 1
ATOM 676 C CA . ALA A 1 84 ? -8.407 -3.933 7.370 1.00 88.12 84 ALA A CA 1
ATOM 677 C C . ALA A 1 84 ? -9.868 -4.402 7.245 1.00 88.12 84 ALA A C 1
ATOM 679 O O . ALA A 1 84 ? -10.146 -5.378 6.544 1.00 88.12 84 ALA A O 1
ATOM 680 N N . LEU A 1 85 ? -10.813 -3.705 7.881 1.00 86.38 85 LEU A N 1
ATOM 681 C CA . LEU A 1 85 ? -12.246 -3.982 7.751 1.00 86.38 85 LEU A CA 1
ATOM 682 C C . LEU A 1 85 ? -12.767 -3.748 6.333 1.00 86.38 85 LEU A C 1
ATOM 684 O O . LEU A 1 85 ? -13.486 -4.606 5.825 1.00 86.38 85 LEU A O 1
ATOM 688 N N . ILE A 1 86 ? -12.388 -2.636 5.698 1.00 85.31 86 ILE A N 1
ATOM 689 C CA . ILE A 1 86 ? -12.769 -2.324 4.312 1.00 85.31 86 ILE A CA 1
ATOM 690 C C . ILE A 1 86 ? -12.272 -3.429 3.381 1.00 85.31 86 ILE A C 1
ATOM 692 O O . ILE A 1 86 ? -13.069 -4.025 2.660 1.00 85.31 86 ILE A O 1
ATOM 696 N N . ARG A 1 87 ? -10.984 -3.791 3.473 1.00 85.62 87 ARG A N 1
ATOM 697 C CA . ARG A 1 87 ? -10.403 -4.889 2.679 1.00 85.62 87 ARG A CA 1
ATOM 698 C C . ARG A 1 87 ? -11.139 -6.211 2.906 1.00 85.62 87 ARG A C 1
ATOM 700 O O . ARG A 1 87 ? -11.412 -6.947 1.961 1.00 85.62 87 ARG A O 1
ATOM 707 N N . ARG A 1 88 ? -11.500 -6.512 4.159 1.00 86.00 88 ARG A N 1
ATOM 708 C CA . ARG A 1 88 ? -12.244 -7.730 4.514 1.00 86.00 88 ARG A CA 1
ATOM 709 C C . ARG A 1 88 ? -13.671 -7.731 3.962 1.00 86.00 88 ARG A C 1
ATOM 711 O O . ARG A 1 88 ? -14.164 -8.803 3.621 1.00 86.00 88 ARG A O 1
ATOM 718 N N . ALA A 1 89 ? -14.329 -6.577 3.903 1.00 83.00 89 ALA A N 1
ATOM 719 C CA . ALA A 1 89 ? -15.669 -6.433 3.340 1.00 83.00 89 ALA A CA 1
ATOM 720 C C . ALA A 1 89 ? -15.642 -6.513 1.805 1.00 83.00 89 ALA A C 1
ATOM 722 O O . ALA A 1 89 ? -16.441 -7.233 1.214 1.00 83.00 89 ALA A O 1
ATOM 723 N N . GLN A 1 90 ? -14.655 -5.879 1.163 1.00 81.50 90 GLN A N 1
ATOM 724 C CA . GLN A 1 90 ? -14.425 -5.979 -0.283 1.00 81.50 90 GLN A CA 1
ATOM 725 C C . GLN A 1 90 ? -14.170 -7.429 -0.719 1.00 81.50 90 GLN A C 1
ATOM 727 O O . GLN A 1 90 ? -14.761 -7.895 -1.687 1.00 81.50 90 GLN A O 1
ATOM 732 N N . ALA A 1 91 ? -13.375 -8.188 0.044 1.00 81.38 91 ALA A N 1
ATOM 733 C CA . ALA A 1 91 ? -13.132 -9.609 -0.220 1.00 81.38 91 ALA A CA 1
ATOM 734 C C . ALA A 1 91 ? -14.377 -10.508 -0.049 1.00 81.38 91 ALA A C 1
ATOM 736 O O . ALA A 1 91 ? -14.351 -11.671 -0.447 1.00 81.38 91 ALA A O 1
ATOM 737 N N . ARG A 1 92 ? -15.454 -10.004 0.568 1.00 78.81 92 ARG A N 1
ATOM 738 C CA . ARG A 1 92 ? -16.720 -10.718 0.808 1.00 78.81 92 ARG A CA 1
ATOM 739 C C . ARG A 1 92 ? -17.847 -10.225 -0.100 1.00 78.81 92 ARG A C 1
ATOM 741 O O . ARG A 1 92 ? -18.998 -10.191 0.324 1.00 78.81 92 ARG A O 1
ATOM 748 N N . ASP A 1 93 ? -17.505 -9.850 -1.329 1.00 75.25 93 ASP A N 1
ATOM 749 C CA . ASP A 1 93 ? -18.465 -9.383 -2.339 1.00 75.25 93 A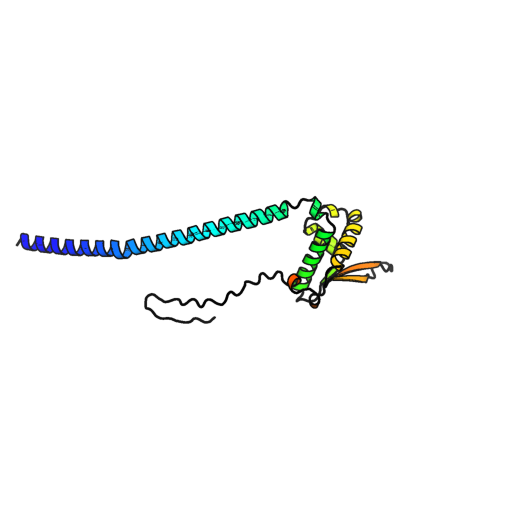SP A CA 1
ATOM 750 C C . ASP A 1 93 ? -19.272 -8.163 -1.866 1.00 75.25 93 ASP A C 1
ATOM 752 O O . ASP A 1 93 ? -20.494 -8.100 -1.951 1.00 75.25 93 ASP A O 1
ATOM 756 N N . MET A 1 94 ? -18.562 -7.214 -1.255 1.00 68.88 94 MET A N 1
ATOM 757 C CA . MET A 1 94 ? -19.109 -5.976 -0.694 1.00 68.88 94 MET A CA 1
ATOM 758 C C . MET A 1 94 ? -20.170 -6.145 0.409 1.00 68.88 94 MET A C 1
ATOM 760 O O . MET A 1 94 ? -20.794 -5.173 0.832 1.00 68.88 94 MET A O 1
ATOM 764 N N . GLN A 1 95 ? -20.339 -7.346 0.961 1.00 71.31 95 GLN A N 1
ATOM 765 C CA . GLN A 1 95 ? -21.164 -7.540 2.148 1.00 71.31 95 GLN A CA 1
ATOM 766 C C . GLN A 1 95 ? -20.359 -7.104 3.377 1.00 71.31 95 GLN A C 1
ATOM 768 O O . GLN A 1 95 ? -19.293 -7.661 3.661 1.00 71.31 95 GLN A O 1
ATOM 773 N N . GLY A 1 96 ? -20.853 -6.087 4.094 1.00 79.31 96 GLY A N 1
ATOM 774 C CA . GLY A 1 96 ? -20.181 -5.462 5.237 1.00 79.31 96 GLY A CA 1
ATOM 775 C C . GLY A 1 96 ? -19.469 -6.449 6.178 1.00 79.31 96 GLY A C 1
ATOM 776 O O . GLY A 1 96 ? -19.935 -7.560 6.451 1.00 79.31 96 GLY A O 1
ATOM 777 N N . ALA A 1 97 ? -18.306 -6.057 6.700 1.00 87.25 97 ALA A N 1
ATOM 778 C CA . ALA A 1 97 ? -17.482 -6.920 7.544 1.00 87.25 97 ALA A CA 1
ATOM 779 C C . ALA A 1 97 ? -17.640 -6.602 9.033 1.00 87.25 97 ALA A C 1
ATOM 781 O O . ALA A 1 97 ? -17.935 -5.480 9.436 1.00 87.25 97 ALA A O 1
ATOM 782 N N . LYS A 1 98 ? -17.392 -7.615 9.868 1.00 90.00 98 LYS A N 1
ATOM 783 C CA . LYS A 1 98 ? -17.305 -7.486 11.327 1.00 90.00 98 LYS A CA 1
ATOM 784 C C . LYS A 1 98 ? -15.944 -7.975 11.801 1.00 90.00 98 LYS A C 1
ATOM 786 O O . LYS A 1 98 ? -15.419 -8.955 11.267 1.00 90.00 98 LYS A O 1
ATOM 791 N N . MET A 1 99 ? -15.402 -7.321 12.820 1.00 89.50 99 MET A N 1
ATOM 792 C CA . MET A 1 99 ? -14.129 -7.671 13.439 1.00 89.50 99 MET A CA 1
ATOM 793 C C . MET A 1 99 ? -14.259 -7.608 14.963 1.00 89.50 99 MET A C 1
ATOM 795 O O . MET A 1 99 ? -14.616 -6.581 15.542 1.00 89.50 99 MET A O 1
ATOM 799 N N . TRP A 1 100 ? -13.999 -8.740 15.615 1.00 91.44 100 TRP A N 1
ATOM 800 C CA . TRP A 1 100 ? -14.004 -8.859 17.076 1.00 91.44 100 TRP A CA 1
ATOM 801 C C . TRP A 1 100 ? -12.689 -8.357 17.664 1.00 91.44 100 TRP A C 1
ATOM 803 O O . TRP A 1 100 ? -11.681 -8.321 16.968 1.00 91.44 100 TRP A O 1
ATOM 813 N N . TRP A 1 101 ? -12.652 -8.076 18.971 1.00 88.19 101 TRP A N 1
ATOM 814 C CA . TRP A 1 101 ? -11.425 -7.587 19.619 1.00 88.19 101 TRP A CA 1
ATOM 815 C C . TRP A 1 101 ? -10.197 -8.489 19.392 1.00 88.19 101 TRP A C 1
ATOM 817 O O . TRP A 1 101 ? -9.095 -7.981 19.236 1.00 88.19 101 TRP A O 1
ATOM 827 N N . ARG A 1 102 ? -10.370 -9.823 19.353 1.00 88.56 102 ARG A N 1
ATOM 828 C CA . ARG A 1 102 ? -9.262 -10.758 19.072 1.00 88.56 102 ARG A CA 1
ATOM 829 C C . ARG A 1 102 ? -8.784 -10.661 17.629 1.00 88.56 102 ARG A C 1
ATOM 831 O O . ARG A 1 102 ? -7.587 -10.721 17.396 1.00 88.56 102 ARG A O 1
ATOM 838 N N . ASP A 1 103 ? -9.711 -10.493 16.692 1.00 90.31 103 ASP A N 1
ATOM 839 C CA . ASP A 1 103 ? -9.381 -10.336 15.278 1.00 90.31 103 ASP A CA 1
ATOM 840 C C . ASP A 1 103 ? -8.675 -8.996 15.045 1.00 90.31 103 ASP A C 1
ATOM 842 O O . ASP A 1 103 ? -7.668 -8.954 14.348 1.00 90.31 103 ASP A O 1
ATOM 846 N N . ALA A 1 104 ? -9.161 -7.919 15.673 1.00 89.19 104 ALA A N 1
ATOM 847 C CA . ALA A 1 104 ? -8.532 -6.600 15.628 1.00 89.19 104 ALA A CA 1
ATOM 848 C C . ALA A 1 104 ? -7.125 -6.629 16.235 1.00 89.19 104 ALA A C 1
ATOM 850 O O . ALA A 1 104 ? -6.199 -6.045 15.684 1.00 89.19 104 ALA A O 1
ATOM 851 N N . TRP A 1 105 ? -6.952 -7.361 17.337 1.00 91.62 105 TRP A N 1
ATOM 852 C CA . TRP A 1 105 ? -5.651 -7.558 17.965 1.00 91.62 105 TRP A CA 1
ATOM 853 C C . TRP A 1 105 ? -4.665 -8.296 17.056 1.00 91.62 105 TRP A C 1
ATOM 855 O O . TRP A 1 105 ? -3.573 -7.785 16.832 1.00 91.62 105 TRP A O 1
ATOM 865 N N . ASN A 1 106 ? -5.060 -9.437 16.483 1.00 90.56 106 ASN A N 1
ATOM 866 C CA . ASN A 1 106 ? -4.211 -10.179 15.546 1.00 90.56 106 ASN A CA 1
ATOM 867 C C . ASN A 1 106 ? -3.872 -9.336 14.308 1.00 90.56 106 ASN A C 1
ATOM 869 O O . ASN A 1 106 ? -2.719 -9.277 13.910 1.00 90.56 106 ASN A O 1
ATOM 873 N N . THR A 1 107 ? -4.856 -8.615 13.763 1.00 88.94 107 THR A N 1
ATOM 874 C CA . THR A 1 107 ? -4.657 -7.729 12.606 1.00 88.94 107 THR A CA 1
ATOM 875 C C . THR A 1 107 ? -3.615 -6.652 12.899 1.00 88.94 107 THR A C 1
ATOM 877 O O . THR A 1 107 ? -2.748 -6.396 12.074 1.00 88.94 107 THR A O 1
ATOM 880 N N . LEU A 1 108 ? -3.677 -6.014 14.071 1.00 89.38 108 LEU A N 1
ATOM 881 C CA . LEU A 1 108 ? -2.699 -4.993 14.442 1.00 89.38 108 LEU A CA 1
ATOM 882 C C . LEU A 1 108 ? -1.307 -5.595 14.675 1.00 89.38 108 LEU A C 1
ATOM 884 O O . LEU A 1 108 ? -0.319 -4.993 14.268 1.00 89.38 108 LEU A O 1
ATOM 888 N N . LEU A 1 109 ? -1.208 -6.794 15.255 1.00 88.38 109 LEU A N 1
ATOM 889 C CA . LEU A 1 109 ? 0.077 -7.493 15.364 1.00 88.38 109 LEU A CA 1
ATOM 890 C C . LEU A 1 109 ? 0.682 -7.792 13.985 1.00 88.38 109 LEU A C 1
ATOM 892 O O . LEU A 1 109 ? 1.860 -7.514 13.776 1.00 88.38 109 LEU A O 1
ATOM 896 N N . ASP A 1 110 ? -0.127 -8.275 13.039 1.00 86.75 110 ASP A N 1
ATOM 897 C CA . ASP A 1 110 ? 0.306 -8.550 11.662 1.00 86.75 110 ASP A CA 1
ATOM 898 C C . ASP A 1 110 ? 0.759 -7.273 10.927 1.00 86.75 110 ASP A C 1
ATOM 900 O O . ASP A 1 110 ? 1.608 -7.327 10.040 1.00 86.75 110 ASP A O 1
ATOM 904 N N . LEU A 1 111 ? 0.221 -6.113 11.317 1.00 83.06 111 LEU A N 1
ATOM 905 C CA . LEU A 1 111 ? 0.594 -4.792 10.800 1.00 83.06 111 LEU A CA 1
ATOM 906 C C . LEU A 1 111 ? 1.777 -4.147 11.547 1.00 83.06 111 LEU A C 1
ATOM 908 O O . LEU A 1 111 ? 2.101 -2.992 11.281 1.00 83.06 111 LEU A O 1
ATOM 912 N N . GLY A 1 112 ? 2.431 -4.868 12.465 1.00 84.06 112 GLY A N 1
ATOM 913 C CA . GLY A 1 112 ? 3.652 -4.412 13.139 1.00 84.06 112 GLY A CA 1
ATOM 914 C C . GLY A 1 112 ? 3.439 -3.659 14.457 1.00 84.06 112 GLY A C 1
ATOM 915 O O . GLY A 1 112 ? 4.375 -3.040 14.964 1.00 84.06 112 GLY A O 1
ATOM 916 N N . HIS A 1 113 ? 2.244 -3.720 15.056 1.00 82.88 113 HIS A N 1
ATOM 917 C CA . HIS A 1 113 ? 1.957 -3.131 16.376 1.00 82.88 113 HIS A CA 1
ATOM 918 C C . HIS A 1 113 ? 2.470 -4.025 17.521 1.00 82.88 113 HIS A C 1
ATOM 920 O O . HIS A 1 113 ? 1.702 -4.568 18.320 1.00 82.88 113 HIS A O 1
ATOM 926 N N . GLU A 1 114 ? 3.790 -4.227 17.583 1.00 83.25 114 GLU A N 1
ATOM 927 C CA . GLU A 1 114 ? 4.463 -5.145 18.525 1.00 83.25 114 GLU A CA 1
ATOM 928 C C . GLU A 1 114 ? 4.238 -4.794 20.008 1.00 83.25 114 GLU A C 1
ATOM 930 O O . GLU A 1 114 ? 4.315 -5.662 20.887 1.00 83.25 114 GLU A O 1
ATOM 935 N N . ASP A 1 115 ? 3.912 -3.534 20.305 1.00 82.00 115 ASP A N 1
ATOM 936 C CA . ASP A 1 115 ? 3.576 -3.049 21.647 1.00 82.00 115 ASP A CA 1
ATOM 937 C C . ASP A 1 115 ? 2.308 -3.710 22.222 1.00 82.00 115 ASP A C 1
ATOM 939 O O . ASP A 1 115 ? 2.085 -3.707 23.438 1.00 82.00 115 ASP A O 1
ATOM 943 N N . LEU A 1 116 ? 1.510 -4.339 21.355 1.00 84.69 116 LEU A N 1
ATOM 944 C CA . LEU A 1 116 ? 0.305 -5.086 21.695 1.00 84.69 116 LEU A CA 1
ATOM 945 C C . LEU A 1 116 ? 0.579 -6.579 21.936 1.00 84.69 116 LEU A C 1
ATOM 947 O O . LEU A 1 116 ? -0.363 -7.335 22.160 1.00 84.69 116 LEU A O 1
ATOM 951 N N . SER A 1 117 ? 1.834 -7.036 21.909 1.00 83.25 117 SER A N 1
ATOM 952 C CA . SER A 1 117 ? 2.190 -8.454 22.104 1.00 83.25 117 SER A CA 1
ATOM 953 C C . SER A 1 117 ? 1.693 -9.037 23.437 1.00 83.25 117 SER A C 1
ATOM 955 O O . SER A 1 117 ? 1.248 -10.188 23.486 1.00 83.25 117 SER A O 1
ATOM 957 N N . ASP A 1 118 ? 1.677 -8.244 24.514 1.00 86.25 118 ASP A N 1
ATOM 958 C CA . ASP A 1 118 ? 1.038 -8.635 25.774 1.00 86.25 118 ASP A CA 1
ATOM 959 C C . ASP A 1 118 ? -0.477 -8.408 25.721 1.00 86.25 118 ASP A C 1
ATOM 961 O O . ASP A 1 118 ? -0.987 -7.294 25.867 1.00 86.25 118 ASP A O 1
ATOM 965 N N . LYS A 1 119 ? -1.216 -9.512 25.615 1.00 80.75 119 LYS A N 1
ATOM 966 C CA . LYS A 1 119 ? -2.681 -9.557 25.572 1.00 80.75 119 LYS A CA 1
ATOM 967 C C . LYS A 1 119 ? -3.378 -8.790 26.700 1.00 80.75 119 LYS A C 1
ATOM 969 O O . LYS A 1 119 ? -4.441 -8.207 26.467 1.00 80.75 119 LYS A O 1
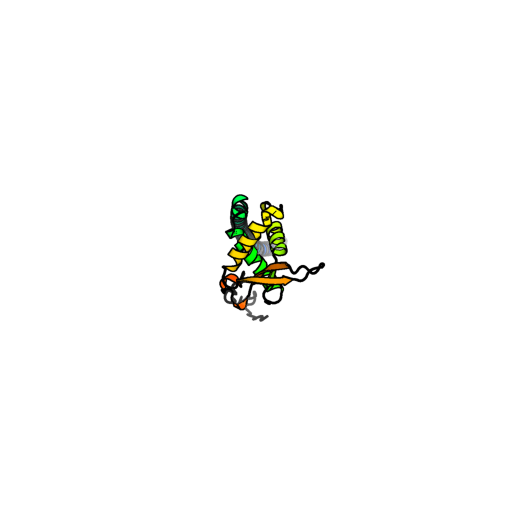ATOM 974 N N . ASN A 1 120 ? -2.846 -8.823 27.924 1.00 81.25 120 ASN A N 1
ATOM 975 C CA . ASN A 1 120 ? -3.500 -8.184 29.071 1.00 81.25 120 ASN A CA 1
ATOM 976 C C . ASN A 1 120 ? -3.367 -6.660 29.005 1.00 81.25 120 ASN A C 1
ATOM 978 O O . ASN A 1 120 ? -4.326 -5.947 29.308 1.00 81.25 120 ASN A O 1
ATOM 982 N N . ARG A 1 121 ? -2.211 -6.174 28.544 1.00 82.69 121 ARG A N 1
ATOM 983 C CA . ARG A 1 121 ? -1.933 -4.750 28.324 1.00 82.69 121 ARG A CA 1
ATOM 984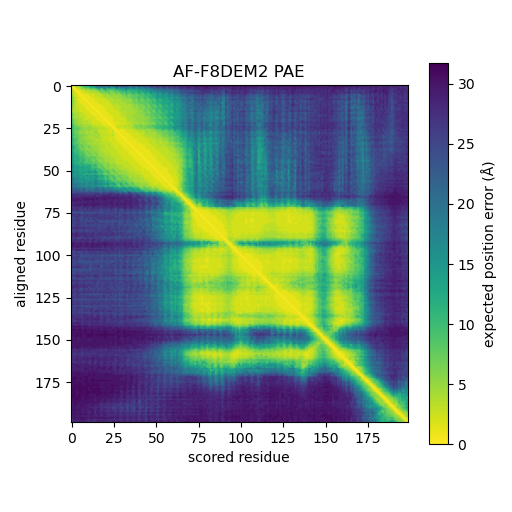 C C . ARG A 1 121 ? -2.569 -4.219 27.035 1.00 82.69 121 ARG A C 1
ATOM 986 O O . ARG A 1 121 ? -3.010 -3.074 27.003 1.00 82.69 121 ARG A O 1
ATOM 993 N N . ALA A 1 122 ? -2.674 -5.056 26.005 1.00 85.75 122 ALA A N 1
ATOM 994 C CA . ALA A 1 122 ? -3.233 -4.699 24.707 1.00 85.75 122 ALA A CA 1
ATOM 995 C C . ALA A 1 122 ? -4.748 -4.492 24.753 1.00 85.75 122 ALA A C 1
ATOM 997 O O . ALA A 1 122 ? -5.272 -3.607 24.086 1.00 85.75 122 ALA A O 1
ATOM 998 N N . LYS A 1 123 ? -5.481 -5.279 25.550 1.00 86.25 123 LYS A N 1
ATOM 999 C CA . LYS A 1 123 ? -6.952 -5.291 25.520 1.00 86.25 123 LYS A CA 1
ATOM 1000 C C . LYS A 1 123 ? -7.603 -3.898 25.685 1.00 86.25 123 LYS A C 1
ATOM 1002 O O . LYS A 1 123 ? -8.485 -3.594 24.882 1.00 86.25 123 LYS A O 1
ATOM 1007 N N . PRO A 1 124 ? -7.209 -3.031 26.643 1.00 88.62 124 PRO A N 1
ATOM 1008 C CA . PRO A 1 124 ? -7.734 -1.663 26.720 1.00 88.62 124 PRO A CA 1
ATOM 1009 C C . PRO A 1 124 ? -7.366 -0.794 25.507 1.00 88.62 124 PRO A C 1
ATOM 1011 O O . PRO A 1 124 ? -8.201 -0.027 25.035 1.00 88.62 124 PRO A O 1
ATOM 1014 N N . LEU A 1 125 ? -6.145 -0.939 24.979 1.00 89.31 125 LEU A N 1
ATOM 1015 C CA . LEU A 1 125 ? -5.653 -0.178 23.823 1.00 89.31 125 LEU A CA 1
ATOM 1016 C C . LEU A 1 125 ? -6.408 -0.548 22.541 1.00 89.31 125 LEU A C 1
ATOM 1018 O O . LEU A 1 125 ? -6.802 0.331 21.781 1.00 89.31 125 LEU A O 1
ATOM 1022 N N . ILE A 1 126 ? -6.675 -1.840 22.346 1.00 88.69 126 ILE A N 1
ATOM 1023 C CA . ILE A 1 126 ? -7.479 -2.357 21.235 1.00 88.69 126 ILE A CA 1
ATOM 1024 C C . ILE A 1 126 ? -8.912 -1.838 21.318 1.00 88.69 126 ILE A C 1
ATOM 1026 O O . ILE A 1 126 ? -9.455 -1.405 20.308 1.00 88.69 126 ILE A O 1
ATOM 1030 N N . TYR A 1 127 ? -9.532 -1.844 22.504 1.00 90.31 127 TYR A N 1
ATOM 1031 C CA . TYR A 1 127 ? -10.885 -1.302 22.640 1.00 90.31 127 TYR A CA 1
ATOM 1032 C C . TYR A 1 127 ? -10.947 0.192 22.344 1.00 90.31 127 TYR A C 1
ATOM 1034 O O . TYR A 1 127 ? -11.856 0.605 21.634 1.00 90.31 127 TYR A O 1
ATOM 1042 N N . ASN A 1 128 ? -9.971 0.974 22.811 1.00 90.25 128 ASN A N 1
ATOM 1043 C CA . ASN A 1 128 ? -9.876 2.394 22.474 1.00 90.25 128 ASN A CA 1
ATOM 1044 C C . ASN A 1 128 ? -9.734 2.590 20.953 1.00 90.25 128 ASN A C 1
ATOM 1046 O O . ASN A 1 128 ? -10.476 3.367 20.362 1.00 90.25 128 ASN A O 1
ATOM 1050 N N . ALA A 1 129 ? -8.860 1.817 20.302 1.00 90.62 129 ALA A N 1
ATOM 1051 C CA . ALA A 1 129 ? -8.689 1.869 18.852 1.00 90.62 129 ALA A CA 1
ATOM 1052 C C . ALA A 1 129 ? -9.964 1.468 18.090 1.00 90.62 129 ALA A C 1
ATOM 1054 O O . ALA A 1 129 ? -10.303 2.101 17.096 1.00 90.62 129 ALA A O 1
ATOM 1055 N N . MET A 1 130 ? -10.699 0.451 18.553 1.00 91.12 130 MET A N 1
ATOM 1056 C CA . MET A 1 130 ? -11.983 0.062 17.962 1.00 91.12 130 MET A CA 1
ATOM 1057 C C . MET A 1 130 ? -13.061 1.133 18.170 1.00 91.12 130 MET A C 1
ATOM 1059 O O . MET A 1 130 ? -13.866 1.358 17.272 1.00 91.12 130 MET A O 1
ATOM 1063 N N . GLU A 1 131 ? -13.101 1.778 19.338 1.00 91.19 131 GLU A N 1
ATOM 1064 C CA . GLU A 1 131 ? -14.033 2.877 19.627 1.00 91.19 131 GLU A CA 1
ATOM 1065 C C . GLU A 1 131 ? -13.737 4.078 18.720 1.00 91.19 131 GLU A C 1
ATOM 1067 O O . GLU A 1 131 ? -14.634 4.516 18.007 1.00 91.19 131 GLU A O 1
ATOM 1072 N N . LYS A 1 132 ? -12.469 4.492 18.603 1.00 90.88 132 LYS A N 1
ATOM 1073 C CA . LYS A 1 132 ? -12.037 5.523 17.641 1.00 90.88 132 LYS A CA 1
ATOM 1074 C C . LYS A 1 132 ? -12.267 5.135 16.181 1.00 90.88 132 LYS A C 1
ATOM 1076 O O . LYS A 1 132 ? -12.549 5.982 15.340 1.00 90.88 132 LYS A O 1
ATOM 1081 N N . ALA A 1 133 ? -12.127 3.857 15.839 1.00 88.38 133 ALA A N 1
ATOM 1082 C CA . ALA A 1 133 ? -12.416 3.385 14.490 1.00 88.38 133 ALA A CA 1
ATOM 1083 C C . ALA A 1 133 ? -13.913 3.512 14.168 1.00 88.38 133 ALA A C 1
ATOM 1085 O O . ALA A 1 133 ? -14.250 3.901 13.053 1.00 88.38 133 ALA A O 1
ATOM 1086 N N . ALA A 1 134 ? -14.781 3.250 15.150 1.00 90.69 134 ALA A N 1
ATOM 1087 C CA . ALA A 1 134 ? -16.232 3.371 15.036 1.00 90.69 134 ALA A CA 1
ATOM 1088 C C . ALA A 1 134 ? -16.753 4.821 15.021 1.00 90.69 134 ALA A C 1
ATOM 1090 O O . ALA A 1 134 ? -17.912 5.023 14.687 1.00 90.69 134 ALA A O 1
ATOM 1091 N N . GLU A 1 135 ? -15.931 5.817 15.362 1.00 88.94 135 GLU A N 1
ATOM 1092 C CA . GLU A 1 135 ? -16.256 7.240 15.152 1.00 88.94 135 GLU A CA 1
ATOM 1093 C C . GLU A 1 135 ? -16.181 7.644 13.668 1.00 88.94 135 GLU A C 1
ATOM 1095 O O . GLU A 1 135 ? -16.671 8.706 13.292 1.00 88.94 135 GLU A O 1
ATOM 1100 N N . GLY A 1 136 ? -15.560 6.814 12.820 1.00 82.81 136 GLY A N 1
ATOM 1101 C CA . GLY A 1 136 ? -15.512 7.033 11.378 1.00 82.81 136 GLY A CA 1
ATOM 1102 C C . GLY A 1 136 ? -16.856 6.761 10.699 1.00 82.81 136 GLY A C 1
ATOM 1103 O O . GLY A 1 136 ? -17.576 5.838 11.072 1.00 82.81 136 GLY A O 1
ATOM 1104 N N . GLU A 1 137 ? -17.161 7.535 9.661 1.00 83.50 137 GLU A N 1
ATOM 1105 C CA . GLU A 1 137 ? -18.344 7.342 8.815 1.00 83.50 137 GLU A CA 1
ATOM 1106 C C . GLU A 1 137 ? -18.373 5.926 8.208 1.00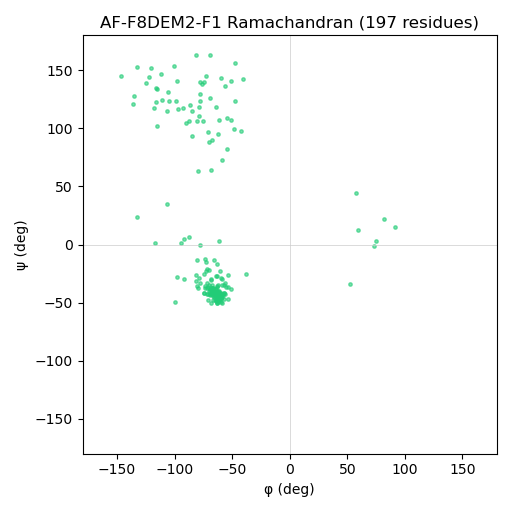 83.50 137 GLU A C 1
ATOM 1108 O O . GLU A 1 137 ? -17.332 5.413 7.796 1.00 83.50 137 GLU A O 1
ATOM 1113 N N . GLY A 1 138 ? -19.541 5.273 8.211 1.00 83.94 138 GLY A N 1
ATOM 1114 C CA . GLY A 1 138 ? -19.725 3.884 7.761 1.00 83.94 138 GLY A CA 1
ATOM 1115 C C . GLY A 1 138 ? -19.201 2.803 8.718 1.00 83.94 138 GLY A C 1
ATOM 1116 O O . GLY A 1 138 ? -19.279 1.609 8.413 1.00 83.94 138 GLY A O 1
ATOM 1117 N N . PHE A 1 139 ? -18.686 3.175 9.897 1.00 89.44 139 PHE A N 1
ATOM 1118 C CA . PHE A 1 139 ? -18.280 2.235 10.944 1.00 89.44 139 PHE A CA 1
ATOM 1119 C C . PHE A 1 139 ? -19.197 2.330 12.160 1.00 89.44 139 PHE A C 1
ATOM 1121 O O . PHE A 1 139 ? -19.690 3.390 12.525 1.00 89.44 139 PHE A O 1
ATOM 1128 N N . ALA A 1 140 ? -19.416 1.201 12.834 1.00 88.56 140 ALA A N 1
ATOM 1129 C CA . ALA A 1 140 ? -20.197 1.185 14.064 1.00 88.56 140 ALA A CA 1
ATOM 1130 C C . ALA A 1 140 ? -19.693 0.137 15.052 1.00 88.56 140 ALA A C 1
ATOM 1132 O O . ALA A 1 140 ? -19.298 -0.974 14.681 1.00 88.56 140 ALA A O 1
ATOM 1133 N N . MET A 1 141 ? -19.785 0.464 16.341 1.00 89.62 141 MET A N 1
ATOM 1134 C CA . MET A 1 141 ? -19.601 -0.517 17.401 1.00 89.62 141 MET A CA 1
ATOM 1135 C C . MET A 1 141 ? -20.871 -1.359 17.531 1.00 89.62 141 MET A C 1
ATOM 1137 O O . MET A 1 141 ? -21.979 -0.843 17.653 1.00 89.62 141 MET A O 1
ATOM 1141 N N . THR A 1 142 ? -20.714 -2.675 17.535 1.00 85.31 142 THR A N 1
ATOM 1142 C CA . THR A 1 142 ? -21.794 -3.624 17.780 1.00 85.31 142 THR A CA 1
ATOM 1143 C C . THR A 1 142 ? -21.408 -4.545 18.927 1.00 85.31 142 THR A C 1
ATOM 1145 O O . THR A 1 142 ? -20.264 -4.980 19.058 1.00 85.31 142 THR A O 1
ATOM 1148 N N . THR A 1 143 ? -22.356 -4.845 19.803 1.00 79.06 143 THR A N 1
ATOM 1149 C CA . THR A 1 143 ? -22.195 -5.888 20.813 1.00 79.06 143 THR A CA 1
ATOM 1150 C C . THR A 1 143 ? -23.017 -7.083 20.388 1.00 79.06 143 THR A C 1
ATOM 1152 O O . THR A 1 143 ? -24.187 -6.968 20.027 1.00 79.06 143 THR A O 1
ATOM 1155 N N . THR A 1 144 ? -22.404 -8.260 20.409 1.00 63.47 144 THR A N 1
ATOM 1156 C CA . THR A 1 144 ? -23.153 -9.508 20.274 1.00 63.47 144 THR A CA 1
ATOM 1157 C C . THR A 1 144 ? -23.017 -10.280 21.573 1.00 63.47 144 THR A C 1
ATOM 1159 O O . THR A 1 144 ? -21.931 -10.389 22.149 1.00 63.47 144 THR A O 1
ATOM 1162 N N . LYS A 1 145 ? -24.146 -10.793 22.060 1.00 58.00 145 LYS A N 1
ATOM 1163 C CA . LYS A 1 145 ? -24.162 -11.759 23.153 1.00 58.00 145 LYS A CA 1
ATOM 1164 C C . LYS A 1 145 ? -23.724 -13.092 22.573 1.00 58.00 145 LYS A C 1
ATOM 1166 O O . LYS A 1 145 ? -24.490 -13.721 21.852 1.00 58.00 145 LYS A O 1
ATOM 1171 N N . THR A 1 146 ? -22.502 -13.506 22.877 1.00 54.69 146 THR A N 1
ATOM 1172 C CA . THR A 1 146 ? -22.042 -14.847 22.526 1.00 54.69 146 THR A CA 1
ATOM 1173 C C . THR A 1 146 ? -22.210 -15.732 23.757 1.00 54.69 146 THR A C 1
ATOM 1175 O O . THR A 1 146 ? -21.611 -15.489 24.807 1.00 54.69 146 THR A O 1
ATOM 1178 N N . GLU A 1 147 ? -23.057 -16.754 23.651 1.00 44.62 147 GLU A N 1
ATOM 1179 C CA . GLU A 1 147 ? -23.043 -17.880 24.584 1.00 44.62 147 GLU A CA 1
ATOM 1180 C C . GLU A 1 147 ? -21.769 -18.689 24.340 1.00 44.62 147 GLU A C 1
ATOM 1182 O O . GLU A 1 147 ? -21.493 -19.086 23.210 1.00 44.62 147 GLU A O 1
ATOM 1187 N N . CYS A 1 148 ? -20.968 -18.926 25.379 1.00 52.34 148 CYS A N 1
ATOM 1188 C CA . CYS A 1 148 ? -19.863 -19.877 25.299 1.00 52.34 148 CYS A CA 1
ATOM 1189 C C . CYS A 1 148 ? -19.801 -20.776 26.539 1.00 52.34 148 CYS A C 1
ATOM 1191 O O . CYS A 1 148 ? -19.740 -20.294 27.669 1.00 52.34 148 CYS A O 1
ATOM 1193 N N . ALA A 1 149 ? -19.772 -22.076 26.232 1.00 46.91 149 ALA A N 1
ATOM 1194 C CA . ALA A 1 149 ? -19.280 -23.270 26.931 1.00 46.91 149 ALA A CA 1
ATOM 1195 C C . ALA A 1 149 ? -19.720 -23.597 28.373 1.00 46.91 149 ALA A C 1
ATOM 1197 O O . ALA A 1 149 ? -19.919 -24.774 28.637 1.00 46.91 149 ALA A O 1
ATOM 1198 N N . ASP A 1 150 ? -19.957 -22.628 29.262 1.00 56.47 150 ASP A N 1
ATOM 1199 C CA . ASP A 1 150 ? -20.209 -22.892 30.699 1.00 56.47 150 ASP A CA 1
ATOM 1200 C C . ASP A 1 150 ? -21.438 -22.138 31.254 1.00 56.47 150 ASP A C 1
ATOM 1202 O O . ASP A 1 150 ? -21.523 -21.822 32.439 1.00 56.47 150 ASP A O 1
ATOM 1206 N N . GLY A 1 151 ? -22.387 -21.753 30.392 1.00 56.50 151 GLY A N 1
ATOM 1207 C CA . GLY A 1 151 ? -23.600 -21.019 30.795 1.00 56.50 151 GLY A CA 1
ATOM 1208 C C . GLY A 1 151 ? -23.381 -19.543 31.170 1.00 56.50 151 GLY A C 1
ATOM 1209 O O . GLY A 1 151 ? -24.342 -18.820 31.435 1.00 56.50 151 GLY A O 1
ATOM 1210 N N . VAL A 1 152 ? -22.139 -19.051 31.138 1.00 57.00 152 VAL A N 1
ATOM 1211 C CA . VAL A 1 152 ? -21.823 -17.636 31.370 1.00 57.00 152 VAL A CA 1
ATOM 1212 C C . VAL A 1 152 ? -21.909 -16.870 30.052 1.00 57.00 152 VAL A C 1
ATOM 1214 O O . VAL A 1 152 ? -21.023 -16.957 29.200 1.00 57.00 152 VAL A O 1
ATOM 1217 N N . LYS A 1 153 ? -22.971 -16.076 29.891 1.00 61.19 153 LYS A N 1
ATOM 1218 C CA . LYS A 1 153 ? -23.110 -15.133 28.773 1.00 61.19 153 LYS A CA 1
ATOM 1219 C C . LYS A 1 153 ? -22.016 -14.077 28.879 1.00 61.19 153 LYS A C 1
ATOM 1221 O O . LYS A 1 153 ? -21.956 -13.345 29.866 1.00 61.19 153 LYS A O 1
ATOM 1226 N N . ARG A 1 154 ? -21.144 -13.998 27.873 1.00 66.44 154 ARG A N 1
ATOM 1227 C CA . ARG A 1 154 ? -20.128 -12.946 27.783 1.00 66.44 154 ARG A CA 1
ATOM 1228 C C . ARG A 1 154 ? -20.486 -12.026 26.629 1.00 66.44 154 ARG A C 1
ATOM 1230 O O . ARG A 1 154 ? -20.665 -12.465 25.497 1.00 66.44 154 ARG A O 1
ATOM 1237 N N . GLU A 1 155 ? -20.602 -10.742 26.931 1.00 68.44 155 GLU A N 1
ATO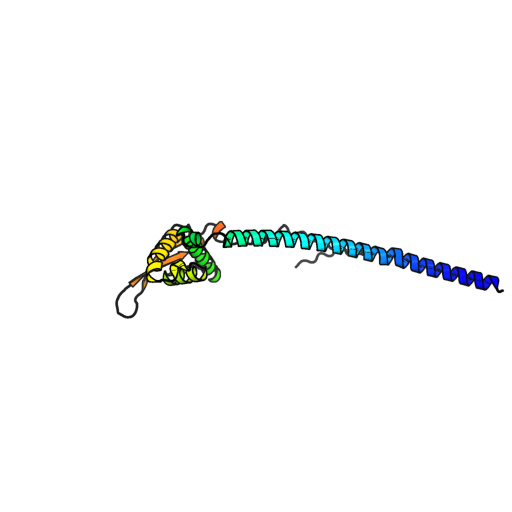M 1238 C CA . GLU A 1 155 ? -20.772 -9.714 25.912 1.00 68.44 155 GLU A CA 1
ATOM 1239 C C . GLU A 1 155 ? -19.413 -9.437 25.273 1.00 68.44 155 GLU A C 1
ATOM 1241 O O . GLU A 1 155 ? -18.433 -9.143 25.965 1.00 68.44 155 GLU A O 1
ATOM 1246 N N . VAL A 1 156 ? -19.339 -9.575 23.950 1.00 76.25 156 VAL A N 1
ATOM 1247 C CA . VAL A 1 156 ? -18.122 -9.289 23.191 1.00 76.25 156 VAL A CA 1
ATOM 1248 C C . VAL A 1 156 ? -18.419 -8.128 22.250 1.00 76.25 156 VAL A C 1
ATOM 1250 O O . VAL A 1 156 ? -19.351 -8.191 21.446 1.00 76.25 156 VAL A O 1
ATOM 1253 N N . LYS A 1 157 ? -17.639 -7.048 22.375 1.00 84.44 157 LYS A N 1
ATOM 1254 C CA . LYS A 1 157 ? -17.690 -5.912 21.449 1.00 84.44 157 LYS A CA 1
ATOM 1255 C C . LYS A 1 157 ? -17.011 -6.296 20.126 1.00 84.44 157 LYS A C 1
ATOM 1257 O O . LYS A 1 157 ? -15.958 -6.943 20.125 1.00 84.44 157 LYS A O 1
ATOM 1262 N N . ALA A 1 158 ? -17.606 -5.871 19.023 1.00 87.19 158 ALA A N 1
ATOM 1263 C CA . ALA A 1 158 ? -17.063 -5.932 17.675 1.00 87.19 158 ALA A CA 1
ATOM 1264 C C . ALA A 1 158 ? -17.254 -4.586 16.986 1.00 87.19 158 ALA A C 1
ATOM 1266 O O . ALA A 1 158 ? -18.205 -3.862 17.266 1.00 87.19 158 ALA A O 1
ATOM 1267 N N . ILE A 1 159 ? -16.375 -4.289 16.044 1.00 89.75 159 ILE A N 1
ATOM 1268 C CA . ILE A 1 159 ? -16.574 -3.203 15.094 1.00 89.75 159 ILE A CA 1
ATOM 1269 C C . ILE A 1 159 ? -17.131 -3.792 13.796 1.00 89.75 159 ILE A C 1
ATOM 1271 O O . ILE A 1 159 ? -16.744 -4.893 13.387 1.00 89.75 159 ILE A O 1
ATOM 1275 N N . ARG A 1 160 ? -18.068 -3.088 13.166 1.00 89.94 160 ARG A N 1
ATOM 1276 C CA . ARG A 1 160 ? -18.580 -3.415 11.835 1.00 89.94 160 ARG A CA 1
ATOM 1277 C C . ARG A 1 160 ? -18.347 -2.256 10.875 1.00 89.94 160 ARG A C 1
ATOM 1279 O O . ARG A 1 160 ? -18.326 -1.112 11.320 1.00 89.94 160 ARG A O 1
ATOM 1286 N N . VAL A 1 161 ? -18.211 -2.580 9.597 1.00 88.31 161 VAL A N 1
ATOM 1287 C CA . VAL A 1 161 ? -18.238 -1.619 8.492 1.00 88.31 161 VAL A CA 1
ATOM 1288 C C . VAL A 1 161 ? -19.440 -1.920 7.608 1.00 88.31 161 VAL A C 1
ATOM 1290 O O . VAL A 1 161 ? -19.692 -3.092 7.301 1.00 88.31 161 VAL A O 1
ATOM 1293 N N . ASP A 1 162 ? -20.167 -0.877 7.236 1.00 83.12 162 ASP A N 1
ATOM 1294 C CA . ASP A 1 162 ? -21.179 -0.918 6.190 1.00 83.12 162 ASP A CA 1
ATOM 1295 C C . ASP A 1 162 ? -20.628 -0.191 4.963 1.00 83.12 162 ASP A C 1
ATOM 1297 O O . ASP A 1 162 ? -20.304 0.991 5.034 1.00 83.12 162 ASP A O 1
ATOM 1301 N N . LEU A 1 163 ? -20.428 -0.919 3.863 1.00 74.88 163 LEU A N 1
ATOM 1302 C CA . LEU A 1 163 ? -19.769 -0.362 2.679 1.00 74.88 163 LEU A CA 1
ATOM 1303 C C . LEU A 1 163 ? -20.663 0.633 1.928 1.00 74.88 163 LEU A C 1
ATOM 1305 O O . LEU A 1 163 ? -20.129 1.484 1.221 1.00 74.88 163 LEU A O 1
ATOM 1309 N N . GLU A 1 164 ? -21.986 0.555 2.096 1.00 75.19 164 GLU A N 1
ATOM 1310 C CA . GLU A 1 164 ? -22.943 1.484 1.475 1.00 75.19 164 GLU A CA 1
ATOM 1311 C C . GLU A 1 164 ? -22.947 2.860 2.158 1.00 75.19 164 GLU A C 1
ATOM 1313 O O . GLU A 1 164 ? -23.267 3.867 1.530 1.00 75.19 164 GLU A O 1
ATOM 1318 N N . GLU A 1 165 ? -22.556 2.911 3.434 1.00 72.62 165 GLU A N 1
ATOM 1319 C CA . GLU A 1 165 ? -22.478 4.137 4.235 1.00 72.62 165 GLU A CA 1
ATOM 1320 C C . GLU A 1 165 ? -21.070 4.756 4.235 1.00 72.62 165 GLU A C 1
ATOM 1322 O O . GLU A 1 165 ? -20.841 5.764 4.903 1.00 72.62 165 GLU A O 1
ATOM 1327 N N . LEU A 1 166 ? -20.103 4.169 3.517 1.00 71.25 166 LEU A N 1
ATOM 1328 C CA . LEU A 1 166 ? -18.767 4.748 3.403 1.00 71.25 166 LEU A CA 1
ATOM 1329 C C . LEU A 1 166 ? -18.755 5.914 2.407 1.00 71.25 166 LEU A C 1
ATOM 1331 O O . LEU A 1 166 ? -19.312 5.798 1.311 1.00 71.25 166 LEU A O 1
ATOM 1335 N N . PRO A 1 167 ? -18.029 7.007 2.707 1.00 63.31 167 PRO A N 1
ATOM 1336 C CA . PRO A 1 167 ? -17.786 8.044 1.719 1.00 63.31 167 PRO A CA 1
ATOM 1337 C C . PRO A 1 167 ? -17.053 7.436 0.515 1.00 63.31 167 PRO A C 1
ATOM 1339 O O . PRO A 1 167 ? -16.180 6.578 0.669 1.00 63.31 167 PRO A O 1
ATOM 1342 N N . ALA A 1 168 ? -17.377 7.895 -0.698 1.00 57.38 168 ALA A N 1
ATOM 1343 C CA . ALA A 1 168 ? -16.819 7.354 -1.944 1.00 57.38 168 ALA A CA 1
ATOM 1344 C C . ALA A 1 168 ? -15.273 7.335 -1.973 1.00 57.38 168 ALA A C 1
ATOM 1346 O O . ALA A 1 168 ? -14.672 6.485 -2.626 1.00 57.38 168 ALA A O 1
ATOM 1347 N N . SER A 1 169 ? -14.627 8.228 -1.214 1.00 54.69 169 SER A N 1
ATOM 1348 C CA . SER A 1 169 ? -13.171 8.287 -1.031 1.00 54.69 169 SER A CA 1
ATOM 1349 C C . SER A 1 169 ? -12.583 7.136 -0.200 1.00 54.69 169 SER A C 1
ATOM 1351 O O . SER A 1 169 ? -11.394 6.863 -0.319 1.00 54.69 169 SER A O 1
ATOM 1353 N N . ALA A 1 170 ? -13.379 6.457 0.630 1.00 54.22 170 ALA A N 1
ATOM 1354 C CA . ALA A 1 170 ? -12.948 5.335 1.469 1.00 54.22 170 ALA A CA 1
ATOM 1355 C C . ALA A 1 170 ? -13.261 3.966 0.842 1.00 54.22 170 ALA A C 1
ATOM 1357 O O . ALA A 1 170 ? -12.550 2.992 1.093 1.00 54.22 170 ALA A O 1
ATOM 1358 N N . ALA A 1 171 ? -14.304 3.884 0.009 1.00 49.31 171 ALA A N 1
ATOM 1359 C CA . ALA A 1 171 ? -14.675 2.660 -0.705 1.00 49.31 171 ALA A CA 1
ATOM 1360 C C . ALA A 1 171 ? -13.696 2.309 -1.842 1.00 49.31 171 ALA A C 1
ATOM 1362 O O . ALA A 1 171 ? -13.599 1.148 -2.245 1.00 49.31 171 ALA A O 1
ATOM 1363 N N . GLY A 1 172 ? -12.932 3.293 -2.322 1.00 41.38 172 GLY A N 1
ATOM 1364 C CA . GLY A 1 172 ? -11.923 3.114 -3.349 1.00 41.38 172 GLY A CA 1
ATOM 1365 C C . GLY A 1 172 ? -10.517 3.395 -2.834 1.00 41.38 172 GLY A C 1
ATOM 1366 O O . GLY A 1 172 ? -10.050 4.523 -2.926 1.00 41.38 172 GLY A O 1
ATOM 1367 N N . ASN A 1 173 ? -9.747 2.339 -2.548 1.00 41.25 173 ASN A N 1
ATOM 1368 C CA . ASN A 1 173 ? -8.386 2.302 -3.097 1.00 41.25 173 ASN A CA 1
ATOM 1369 C C . ASN A 1 173 ? -8.522 2.118 -4.613 1.00 41.25 173 ASN A C 1
ATOM 1371 O O . ASN A 1 173 ? -8.175 1.084 -5.182 1.00 41.25 173 ASN A O 1
ATOM 1375 N N . GLY A 1 174 ? -9.110 3.123 -5.254 1.00 37.00 174 GLY A N 1
ATOM 1376 C CA . GLY A 1 174 ? -9.073 3.279 -6.678 1.00 37.00 174 GLY A CA 1
ATOM 1377 C C . GLY A 1 174 ? -7.646 3.662 -7.024 1.00 37.00 174 GLY A C 1
ATOM 1378 O O . GLY A 1 174 ? -7.360 4.828 -7.253 1.00 37.00 174 GLY A O 1
ATOM 1379 N N . PHE A 1 175 ? -6.798 2.660 -7.244 1.00 34.34 175 PHE A N 1
ATOM 1380 C CA . PHE A 1 175 ? -6.199 2.616 -8.571 1.00 34.34 175 PHE A CA 1
ATOM 1381 C C . PHE A 1 175 ? -7.368 2.511 -9.565 1.00 34.34 175 PHE A C 1
ATOM 1383 O O . PHE A 1 175 ? -7.646 1.464 -10.140 1.00 34.34 175 PHE A O 1
ATOM 1390 N N . THR A 1 176 ? -8.107 3.607 -9.746 1.00 33.81 176 THR A N 1
ATOM 1391 C CA . THR A 1 176 ? -8.638 3.912 -11.051 1.00 33.81 176 THR A CA 1
ATOM 1392 C C . THR A 1 176 ? -7.369 4.094 -11.852 1.00 33.81 176 THR A C 1
ATOM 1394 O O . THR A 1 176 ? -6.745 5.155 -11.813 1.00 33.81 176 THR A O 1
ATOM 1397 N N . THR A 1 177 ? -6.944 3.024 -12.527 1.00 36.62 177 THR A N 1
ATOM 1398 C CA . THR A 1 177 ? -6.442 3.174 -13.882 1.00 36.62 177 THR A CA 1
ATOM 1399 C C . THR A 1 177 ? -7.421 4.150 -14.496 1.00 36.62 177 THR A C 1
ATOM 1401 O O . THR A 1 177 ? -8.571 3.799 -14.751 1.00 36.62 177 THR A O 1
ATOM 1404 N N . ALA A 1 178 ? -7.046 5.426 -14.525 1.00 37.62 178 ALA A N 1
ATOM 1405 C CA . ALA A 1 178 ? -7.751 6.368 -15.341 1.00 37.62 178 ALA A CA 1
ATOM 1406 C C . ALA A 1 178 ? -7.692 5.696 -16.707 1.00 37.62 178 ALA A C 1
ATOM 1408 O O . ALA A 1 178 ? -6.610 5.549 -17.282 1.00 37.62 178 ALA A O 1
ATOM 1409 N N . GLU A 1 179 ? -8.833 5.191 -17.165 1.00 42.09 179 GLU A N 1
ATOM 1410 C CA . GLU A 1 179 ? -9.127 5.138 -18.579 1.00 42.09 179 GLU A CA 1
ATOM 1411 C C . GLU A 1 179 ? -8.961 6.583 -19.043 1.00 42.09 179 GLU A C 1
ATOM 1413 O O . GLU A 1 179 ? -9.890 7.389 -19.076 1.00 42.09 179 GLU A O 1
ATOM 1418 N N . GLY A 1 180 ? -7.702 6.948 -19.296 1.00 35.16 180 GLY A N 1
ATOM 1419 C CA . GLY A 1 180 ? -7.387 8.046 -20.170 1.00 35.16 180 GLY A CA 1
ATOM 1420 C C . GLY A 1 180 ? -8.171 7.780 -21.448 1.00 35.16 180 GLY A C 1
ATOM 1421 O O . GLY A 1 180 ? -8.318 6.612 -21.830 1.00 35.16 180 GLY A O 1
ATOM 1422 N N . PRO A 1 181 ? -8.731 8.829 -22.068 1.00 36.50 181 PRO A N 1
ATOM 1423 C CA . PRO A 1 181 ? -9.538 8.669 -23.266 1.00 36.50 181 PRO A CA 1
ATOM 1424 C C . PRO A 1 181 ? -8.770 7.766 -24.219 1.00 36.50 181 PRO A C 1
ATOM 1426 O O . PRO A 1 181 ? -7.605 8.053 -24.490 1.00 36.50 181 PRO A O 1
ATOM 1429 N N . ALA A 1 182 ? -9.395 6.657 -24.628 1.00 42.25 182 ALA A N 1
ATOM 1430 C CA . ALA A 1 182 ? -8.803 5.665 -25.507 1.00 42.25 182 ALA A CA 1
ATOM 1431 C C . ALA A 1 182 ? -8.177 6.392 -26.698 1.00 42.25 182 ALA A C 1
ATOM 1433 O O . ALA A 1 182 ? -8.870 6.819 -27.624 1.00 42.25 182 ALA A O 1
ATOM 1434 N N . THR A 1 183 ? -6.863 6.595 -26.647 1.00 38.97 183 THR A N 1
ATOM 1435 C CA . THR A 1 183 ? -6.113 7.134 -27.764 1.00 38.97 183 THR A CA 1
ATOM 1436 C C . THR A 1 183 ? -6.104 6.016 -28.778 1.00 38.97 183 THR A C 1
ATOM 1438 O O . THR A 1 183 ? -5.339 5.059 -28.676 1.00 38.97 183 THR A O 1
ATOM 1441 N N . SER A 1 184 ? -7.044 6.111 -29.717 1.00 42.44 184 SER A N 1
ATOM 1442 C CA . SER A 1 184 ? -7.083 5.288 -30.912 1.00 42.44 184 SER A CA 1
ATOM 1443 C C . SER A 1 184 ? -5.704 5.384 -31.550 1.00 42.44 184 SER A C 1
ATOM 1445 O O . SER A 1 184 ? -5.298 6.441 -32.032 1.00 42.44 184 SER A O 1
ATOM 1447 N N . ARG A 1 185 ? -4.929 4.308 -31.442 1.00 40.03 185 ARG A N 1
ATOM 1448 C CA . ARG A 1 185 ? -3.597 4.237 -32.020 1.00 40.03 185 ARG A CA 1
ATOM 1449 C C . ARG A 1 185 ? -3.772 3.808 -33.467 1.00 40.03 185 ARG A C 1
ATOM 1451 O O . ARG A 1 185 ? -3.838 2.617 -33.751 1.00 40.03 185 ARG A O 1
ATOM 1458 N N . GLU A 1 186 ? -3.859 4.780 -34.370 1.00 40.97 186 GLU A N 1
ATOM 1459 C CA . GLU A 1 186 ? -3.687 4.515 -35.797 1.00 40.97 186 GLU A CA 1
ATOM 1460 C C . GLU A 1 186 ? -2.271 3.975 -36.002 1.00 40.97 186 GLU A C 1
ATOM 1462 O O . GLU A 1 186 ? -1.270 4.678 -35.856 1.00 40.97 186 GLU A O 1
ATOM 1467 N N . THR A 1 187 ? -2.188 2.678 -36.275 1.00 44.84 187 THR A N 1
ATOM 1468 C CA . THR A 1 187 ? -0.977 2.064 -36.804 1.00 44.84 187 THR A CA 1
ATOM 1469 C C . THR A 1 187 ? -1.097 2.147 -38.314 1.00 44.84 187 THR A C 1
ATOM 1471 O O . THR A 1 187 ? -1.903 1.451 -38.921 1.00 44.84 187 THR A O 1
ATOM 1474 N N . ILE A 1 188 ? -0.342 3.073 -38.900 1.00 46.12 188 ILE A N 1
ATOM 1475 C CA . ILE A 1 188 ? -0.160 3.164 -40.345 1.00 46.12 188 ILE A CA 1
ATOM 1476 C C . ILE A 1 188 ? 0.975 2.198 -40.670 1.00 46.12 188 ILE A C 1
ATOM 1478 O O . ILE A 1 188 ? 2.094 2.369 -40.178 1.00 46.12 188 ILE A O 1
ATOM 1482 N N . ASP A 1 189 ? 0.675 1.147 -41.426 1.00 56.16 189 ASP A N 1
ATOM 1483 C CA . ASP A 1 189 ? 1.718 0.286 -41.968 1.00 56.16 189 ASP A CA 1
ATOM 1484 C C . ASP A 1 189 ? 2.530 1.032 -43.039 1.00 56.16 189 ASP A C 1
ATOM 1486 O O . ASP A 1 189 ? 2.133 2.069 -43.573 1.00 56.16 189 ASP A O 1
ATOM 1490 N N . SER A 1 190 ? 3.708 0.507 -43.360 1.00 52.31 190 SER A N 1
ATOM 1491 C CA . SER A 1 190 ? 4.630 1.059 -44.361 1.00 52.31 190 SER A CA 1
ATOM 1492 C C . SER A 1 190 ? 4.066 1.119 -45.795 1.00 52.31 190 SER A C 1
ATOM 1494 O O . SER A 1 190 ? 4.786 1.525 -46.706 1.00 52.31 190 SER A O 1
ATOM 1496 N N . GLU A 1 191 ? 2.800 0.745 -46.003 1.00 55.59 191 GLU A N 1
ATOM 1497 C CA . GLU A 1 191 ? 2.080 0.802 -47.281 1.00 55.59 191 GLU A CA 1
ATOM 1498 C C . GLU A 1 191 ? 0.868 1.760 -47.252 1.00 55.59 191 GLU A C 1
ATOM 1500 O O . GLU A 1 191 ? 0.208 1.951 -48.275 1.00 55.59 191 GLU A O 1
ATOM 1505 N N . GLY A 1 192 ? 0.617 2.441 -46.126 1.00 47.47 192 GLY A N 1
ATOM 1506 C CA . GLY A 1 192 ? -0.377 3.509 -46.017 1.00 47.47 192 GLY A CA 1
ATOM 1507 C C . GLY A 1 192 ? -1.816 3.035 -45.806 1.00 47.47 192 GLY A C 1
ATOM 1508 O O . GLY A 1 192 ? -2.738 3.799 -46.102 1.00 47.47 192 GLY A O 1
ATOM 1509 N N . ASN A 1 193 ? -2.036 1.815 -45.308 1.00 47.53 193 ASN A N 1
ATOM 1510 C CA . ASN A 1 193 ? -3.381 1.275 -45.121 1.00 47.53 193 ASN A CA 1
ATOM 1511 C C . ASN A 1 193 ? -3.789 1.275 -43.638 1.00 47.53 193 ASN A C 1
ATOM 1513 O O . ASN A 1 193 ? -3.114 0.708 -42.780 1.00 47.53 193 ASN A O 1
ATOM 1517 N N . THR A 1 194 ? -4.913 1.922 -43.319 1.00 40.75 194 THR A N 1
ATOM 1518 C CA . THR A 1 194 ? -5.432 2.012 -41.948 1.00 40.75 194 THR A CA 1
ATOM 1519 C C . THR A 1 194 ? -6.425 0.883 -41.687 1.00 40.75 194 THR A C 1
ATOM 1521 O O . THR A 1 194 ? -7.475 0.792 -42.322 1.00 40.75 194 THR A O 1
ATOM 1524 N N . THR A 1 195 ? -6.111 0.010 -40.728 1.00 47.38 195 THR A N 1
ATOM 1525 C CA . THR A 1 195 ? -7.049 -1.027 -40.275 1.00 47.38 195 THR A CA 1
ATOM 1526 C C . THR A 1 195 ? -7.376 -0.799 -38.807 1.00 47.38 195 THR A C 1
ATOM 1528 O O . THR A 1 195 ? -6.496 -0.859 -37.954 1.00 47.38 195 THR A O 1
ATOM 1531 N N . ASN A 1 196 ? -8.649 -0.539 -38.505 1.00 40.91 196 ASN A N 1
ATOM 1532 C CA . ASN A 1 196 ? -9.126 -0.442 -37.130 1.00 40.91 196 ASN A CA 1
ATOM 1533 C C . ASN A 1 196 ? -9.316 -1.855 -36.569 1.00 40.91 196 ASN A C 1
ATOM 1535 O O . ASN A 1 196 ? -10.233 -2.560 -36.992 1.00 40.91 196 ASN A O 1
ATOM 1539 N N . LEU A 1 197 ? -8.470 -2.265 -35.622 1.00 41.50 197 LEU A N 1
ATOM 1540 C CA . LEU A 1 197 ? -8.786 -3.391 -34.745 1.00 41.50 197 LEU A CA 1
ATOM 1541 C C . LEU A 1 197 ? -9.580 -2.870 -33.545 1.00 41.50 197 LEU A C 1
ATOM 1543 O O . LEU A 1 197 ? -9.110 -2.011 -32.801 1.00 41.50 197 LEU A O 1
ATOM 1547 N N . SER A 1 198 ? -10.795 -3.387 -33.392 1.00 44.47 198 SER A N 1
ATOM 1548 C CA . SER A 1 198 ? -11.597 -3.269 -32.177 1.00 44.47 198 SER A CA 1
ATOM 1549 C C . SER A 1 198 ? -11.428 -4.565 -31.387 1.00 44.47 198 SER A C 1
ATOM 1551 O O . SER A 1 198 ? -11.679 -5.630 -31.952 1.00 44.47 198 SER A O 1
ATOM 1553 N N . ASP A 1 199 ? -10.983 -4.465 -30.134 1.00 44.00 199 ASP A N 1
ATOM 1554 C CA . ASP A 1 199 ? -11.193 -5.522 -29.133 1.00 44.00 199 ASP A CA 1
ATOM 1555 C C . ASP A 1 199 ? -12.669 -5.552 -28.699 1.00 44.00 199 ASP A C 1
ATOM 1557 O O . ASP A 1 199 ? -13.282 -4.458 -28.611 1.00 44.00 199 ASP A O 1
#

Organism: Halopiger xanaduensis (strain DSM 18323 / JCM 14033 / SH-6) (NCBI:txid797210)

Mean predicted aligned error: 17.66 Å

Solvent-accessible surface area (backbone atoms only — not comparable to full-atom values): 11385 Å² total; per-residue (Å²): 119,68,67,61,56,52,52,51,51,53,51,53,50,50,53,51,51,51,55,50,50,51,45,47,57,62,49,51,44,51,52,48,53,59,46,50,57,49,49,54,55,49,50,58,47,47,55,52,49,51,52,51,49,51,51,50,47,51,52,47,49,50,60,67,60,56,41,83,70,54,58,69,33,56,65,48,45,9,52,52,51,48,53,53,41,50,55,53,10,56,76,49,80,59,46,53,26,75,41,41,62,68,54,50,48,52,52,40,44,77,72,66,34,63,88,44,71,50,62,83,73,22,51,64,55,50,50,51,12,47,52,58,29,27,72,38,78,31,31,37,75,44,77,46,82,44,80,53,100,76,87,54,74,44,80,45,60,26,38,33,39,40,63,89,56,32,56,74,78,71,74,42,90,62,79,62,72,70,80,59,78,82,73,79,75,84,59,68,49,102,82,73,57,81,70,88,84,78,134

Sequence (199 aa):
MSDENEIDELTELRRRVNSIDDYAKNYLVNQIEARDDRIDDLENRVDRLENLVLEVQENIDGIAGLAKDENATPEKRASDIRTALIRRAQARDMQGAKMWWRDAWNTLLDLGHEDLSDKNRAKPLIYNAMEKAAEGEGFAMTTTKTECADGVKREVKAIRVDLEELPASAAGNGFTTAEGPATSRETIDSEGNTTNLSD

Nearest PDB structures (foldseek):
  7tjh-assembly1_I  TM=4.302E-01  e=9.796E-02  Saccharomyces cerevisiae
  7tjk-assembly1_I  TM=4.141E-01  e=1.482E-01  Saccharomyces cerevisiae
  9bcx-assembly1_I  TM=3.997E-01  e=1.877E-01  Saccharomyces c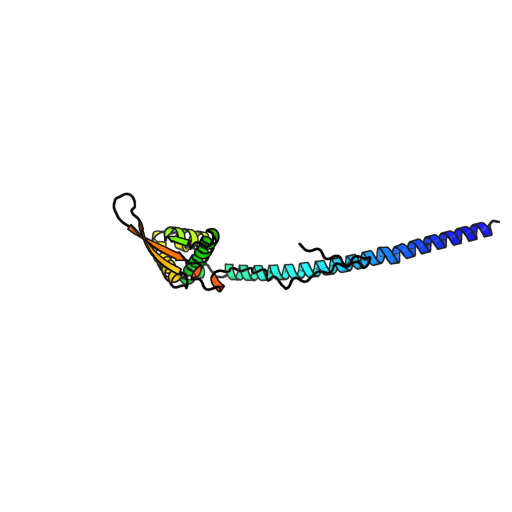erevisiae
  6wgc-assembly1_9  TM=3.546E-01  e=2.377E-01  Saccharomyces cerevisiae
  8tiw-assembly1_C  TM=4.130E-01  e=2.844E+00  Escherichia coli K-12

Secondary structure (DSSP, 8-state):
-HHHHHHHHHHHHHHHHHHHHHHIIIIIHHHHHHHHHHHHHHHHHHHHHHHHHHHHHHHHHHHHHS-HHHHTSHHHHHHHHHHHHHHHHHTTTT---EEEHHHHHHHHHHTT-GGG-SHHHHHHHHHHHHHHHHTSTTEEEEEEEEEETTTEEEEEEEEEE-GGGS-HHHH----------------B-TT--B-----

pLDDT: mean 75.91, std 18.43, range [33.81, 95.25]